Protein AF-A0A1Q9K6R6-F1 (afdb_monomer_lite)

Sequence (266 aa):
MRKRLFAVFLVIFGLCIMGTGCGNNEKEATTETTAATEEKTKKEENVKTATLFIGKKGDYGRYYYNYKGTLTPRKLMKGIEKTTGWNLTLNKRVTKRADGYIICFSKKSVLYTGQKNEESDEFYIPYKEYFYQSVLDSIRQTIRYNLKKDGETMNIYYWGKEDTPLNISELHLTIPMNQPYKGLGDFKSTQVKKTDTSVIYDVEGVFLGMKDEETVRMKVRGEEQSYRVTYPKLLPIFKAGNSGQTMKIQITEDMATGEKLVTKIY

pLDDT: mean 79.38, std 20.92, range [29.31, 98.69]

Secondary structure (DSSP, 8-state):
-----------------------------------------------EEEEEEEEETTEEEEEEEEE-SS--HHHHHHHHHHHH-B---BSSPPEEETTEEEEEB-TTSHHHH--BSS--GGG---SHHHHHHHHHHHHHHHHHHHHPPTT---EEEEE-GGG-BEEEGGGTEEE-TTS----GGGG--EEEEE-SSEEEEEEEEEEEEESSSSEEEEEETTEEEEEEE-SGGGHHHHHTPPTT-EEEEEEEEETTT--EEEEEE-

Radius of gyration: 29.44 Å; chains: 1; bounding box: 99×51×68 Å

Structure (mmCIF, N/CA/C/O backbone):
data_AF-A0A1Q9K6R6-F1
#
_entry.id   AF-A0A1Q9K6R6-F1
#
loop_
_atom_site.group_PDB
_atom_site.id
_atom_site.type_symbol
_atom_site.label_atom_id
_atom_site.label_alt_id
_atom_site.label_comp_id
_atom_site.label_asym_id
_atom_site.label_entity_id
_atom_site.label_seq_id
_atom_site.pdbx_PDB_ins_code
_atom_site.Cartn_x
_atom_site.Cartn_y
_atom_site.Cartn_z
_atom_site.occupancy
_atom_site.B_iso_or_equiv
_atom_site.auth_seq_id
_atom_site.auth_comp_id
_atom_site.auth_asym_id
_atom_site.auth_atom_id
_atom_site.pdbx_PDB_model_num
ATOM 1 N N . MET A 1 1 ? 8.524 35.301 18.364 1.00 40.09 1 MET A N 1
ATOM 2 C CA . MET A 1 1 ? 7.193 35.829 18.745 1.00 40.09 1 MET A CA 1
ATOM 3 C C . MET A 1 1 ? 6.370 36.086 17.494 1.00 40.09 1 MET A C 1
ATOM 5 O O . MET A 1 1 ? 6.837 36.836 16.652 1.00 40.09 1 MET A O 1
ATOM 9 N N . ARG A 1 2 ? 5.180 35.481 17.393 1.00 35.78 2 ARG A N 1
ATOM 10 C CA . ARG A 1 2 ? 3.906 36.069 16.916 1.00 35.78 2 ARG A CA 1
ATOM 11 C C . ARG A 1 2 ? 2.903 34.928 16.710 1.00 35.78 2 ARG A C 1
ATOM 13 O O . ARG A 1 2 ? 2.950 34.211 15.721 1.00 35.78 2 ARG A O 1
ATOM 20 N N . LYS A 1 3 ? 2.040 34.743 17.711 1.00 37.53 3 LYS A N 1
ATOM 21 C CA . LYS A 1 3 ? 0.854 33.881 17.668 1.00 37.53 3 LYS A CA 1
ATOM 22 C C . LYS A 1 3 ? -0.263 34.666 16.975 1.00 37.53 3 LYS A C 1
ATOM 24 O O . LYS A 1 3 ? -0.410 35.853 17.258 1.00 37.53 3 LYS A O 1
ATOM 29 N N . ARG A 1 4 ? -1.059 34.030 16.117 1.00 44.69 4 ARG A N 1
ATOM 30 C CA . ARG A 1 4 ? -2.351 34.574 15.677 1.00 44.69 4 ARG A CA 1
ATOM 31 C C . ARG A 1 4 ? -3.444 33.586 16.071 1.00 44.69 4 ARG A C 1
ATOM 33 O O . ARG A 1 4 ? -3.548 32.513 15.492 1.00 44.69 4 ARG A O 1
ATOM 40 N N . LEU A 1 5 ? -4.177 33.951 17.124 1.00 41.19 5 LEU A N 1
ATOM 41 C CA . LEU A 1 5 ? -5.477 33.388 17.476 1.00 41.19 5 LEU A CA 1
ATOM 42 C C . LEU A 1 5 ? -6.513 33.927 16.485 1.00 41.19 5 LEU A C 1
ATOM 44 O O . LEU A 1 5 ? -6.522 35.126 16.221 1.00 41.19 5 LEU A O 1
ATOM 48 N N . PHE A 1 6 ? -7.428 33.074 16.036 1.00 37.25 6 PHE A N 1
ATOM 49 C CA . PHE A 1 6 ? -8.750 33.504 15.593 1.00 37.25 6 PHE A CA 1
ATOM 50 C C . PHE A 1 6 ? -9.789 32.724 16.397 1.00 37.25 6 PHE A C 1
ATOM 52 O O . PHE A 1 6 ? -9.925 31.512 16.254 1.00 37.25 6 PHE A O 1
ATOM 59 N N . ALA A 1 7 ? -10.463 33.442 17.292 1.00 35.31 7 ALA A N 1
ATOM 60 C CA . ALA A 1 7 ? -11.688 33.025 17.950 1.00 35.31 7 ALA A CA 1
ATOM 61 C C . ALA A 1 7 ? -12.854 33.608 17.147 1.00 35.31 7 ALA A C 1
ATOM 63 O O . ALA A 1 7 ? -12.847 34.801 16.845 1.00 35.31 7 ALA A O 1
ATOM 64 N N . VAL A 1 8 ? -13.842 32.784 16.805 1.00 40.34 8 VAL A N 1
ATOM 65 C CA . VAL A 1 8 ? -15.108 33.247 16.229 1.00 40.34 8 VAL A CA 1
ATOM 66 C C . VAL A 1 8 ? -16.214 32.910 17.221 1.00 40.34 8 VAL A C 1
ATOM 68 O O . VAL A 1 8 ? -16.540 31.747 17.446 1.00 40.34 8 VAL A O 1
ATOM 71 N N . PHE A 1 9 ? -16.732 33.965 17.846 1.00 36.81 9 PHE A N 1
ATOM 72 C CA . PHE A 1 9 ? -18.005 34.013 18.557 1.00 36.81 9 PHE A CA 1
ATOM 73 C C . PHE A 1 9 ? -19.146 34.016 17.534 1.00 36.81 9 PHE A C 1
ATOM 75 O O . PHE A 1 9 ? -19.085 34.778 16.570 1.00 36.81 9 PHE A O 1
ATOM 82 N N . LEU A 1 10 ? -20.216 33.254 17.773 1.00 37.88 10 LEU A N 1
ATOM 83 C CA . LEU A 1 10 ? -21.500 33.485 17.106 1.00 37.88 10 LEU A CA 1
ATOM 84 C C . LEU A 1 10 ? -22.667 33.305 18.088 1.00 37.88 10 LEU A C 1
ATOM 86 O O . LEU A 1 10 ? -23.132 32.210 18.382 1.00 37.88 10 LEU A O 1
ATOM 90 N N . VAL A 1 11 ? -22.993 34.464 18.656 1.00 38.59 11 VAL A N 1
ATOM 91 C CA . VAL A 1 11 ? -24.274 35.046 19.077 1.00 38.59 11 VAL A CA 1
ATOM 92 C C . VAL A 1 11 ? -25.531 34.162 19.021 1.00 38.59 11 VAL A C 1
ATOM 94 O O . VAL A 1 11 ? -25.939 33.648 17.985 1.00 38.59 11 VAL A O 1
ATOM 97 N N . ILE A 1 12 ? -26.179 34.127 20.186 1.00 40.91 12 ILE A N 1
ATOM 98 C CA . ILE A 1 12 ? -27.530 33.667 20.511 1.00 40.91 12 ILE A CA 1
ATOM 99 C C . ILE A 1 12 ? -28.577 34.566 19.835 1.00 40.91 12 ILE A C 1
ATOM 101 O O . ILE A 1 12 ? -28.521 35.784 19.986 1.00 40.91 12 ILE A O 1
ATOM 105 N N . PHE A 1 13 ? -29.585 33.972 19.191 1.00 40.00 13 PHE A N 1
ATOM 106 C CA . PHE A 1 13 ? -30.865 34.634 18.929 1.00 40.00 13 PHE A CA 1
ATOM 107 C C . PHE A 1 13 ? -31.992 33.767 19.489 1.00 40.00 13 PHE A C 1
ATOM 109 O O . PHE A 1 13 ? -32.226 32.650 19.030 1.00 40.00 13 PHE A O 1
ATOM 116 N N . GLY A 1 14 ? -32.645 34.280 20.530 1.00 36.53 14 GLY A N 1
ATOM 117 C CA . GLY A 1 14 ? -33.894 33.743 21.045 1.00 36.53 14 GLY A CA 1
ATOM 118 C C . GLY A 1 14 ? -35.069 34.227 20.202 1.00 36.53 14 GLY A C 1
ATOM 119 O O . GLY A 1 14 ? -35.073 35.361 19.726 1.00 36.53 14 GLY A O 1
ATOM 120 N N . LEU A 1 15 ? -36.083 33.376 20.065 1.00 41.34 15 LEU A N 1
ATOM 121 C CA . LEU A 1 15 ? -37.420 33.801 19.677 1.00 41.34 15 LEU A CA 1
ATOM 122 C C . LEU A 1 15 ? -38.442 33.056 20.544 1.00 41.34 15 LEU A C 1
ATOM 124 O O . LEU A 1 15 ? -38.632 31.848 20.413 1.00 41.34 15 LEU A O 1
ATOM 128 N N . CYS A 1 16 ? -39.065 33.801 21.456 1.00 35.56 16 CYS A N 1
ATOM 129 C CA . CYS A 1 16 ? -40.288 33.421 22.149 1.00 35.56 16 CYS A CA 1
ATOM 130 C C . CYS A 1 16 ? -41.463 33.518 21.173 1.00 35.56 16 CYS A C 1
ATOM 132 O O . CYS A 1 16 ? -41.663 34.574 20.575 1.00 35.56 16 CYS A O 1
ATOM 134 N N . ILE A 1 17 ? -42.291 32.478 21.089 1.00 51.59 17 ILE A N 1
ATOM 135 C CA . ILE A 1 17 ? -43.690 32.623 20.678 1.00 51.59 17 ILE A CA 1
ATOM 136 C C . ILE A 1 17 ? -44.541 31.927 21.736 1.00 51.59 17 ILE A C 1
ATOM 138 O O . ILE A 1 17 ? -44.494 30.710 21.901 1.00 51.59 17 ILE A O 1
ATOM 142 N N . MET A 1 18 ? -45.279 32.748 22.481 1.00 41.69 18 MET A N 1
ATOM 143 C CA . MET A 1 18 ? -46.384 32.334 23.334 1.00 41.69 18 MET A CA 1
ATOM 144 C C . MET A 1 18 ? -47.595 32.051 22.444 1.00 41.69 18 MET A C 1
ATOM 146 O O . MET A 1 18 ? -47.926 32.852 21.572 1.00 41.69 18 MET A O 1
ATOM 150 N N . GLY A 1 19 ? -48.260 30.928 22.689 1.00 38.16 19 GLY A N 1
ATOM 151 C CA . GLY A 1 19 ? -49.556 30.598 22.114 1.00 38.16 19 GLY A CA 1
ATOM 152 C C . GLY A 1 19 ? -50.424 29.970 23.191 1.00 38.16 19 GLY A C 1
ATOM 153 O O . GLY A 1 19 ? -50.344 28.773 23.444 1.00 38.16 19 GLY A O 1
ATOM 154 N N . THR A 1 20 ? -51.213 30.806 23.855 1.00 44.75 20 THR A N 1
ATOM 155 C CA . THR A 1 20 ? -52.327 30.439 24.728 1.00 44.75 20 THR A CA 1
ATOM 156 C C . THR A 1 20 ? -53.454 29.860 23.872 1.00 44.75 20 THR A C 1
ATOM 158 O O . THR A 1 20 ? -53.930 30.515 22.949 1.00 44.75 20 THR A O 1
ATOM 161 N N . GLY A 1 21 ? -53.910 28.653 24.195 1.00 30.77 21 GLY A N 1
ATOM 162 C CA . GLY A 1 21 ? -55.119 28.054 23.633 1.00 30.77 21 GLY A CA 1
ATOM 163 C C . GLY A 1 21 ? -55.826 27.241 24.709 1.00 30.77 21 GLY A C 1
ATOM 164 O O . GLY A 1 21 ? -55.388 26.145 25.038 1.00 30.77 21 GLY A O 1
ATOM 165 N N . CYS A 1 22 ? -56.879 27.819 25.290 1.00 40.25 22 CYS A N 1
ATOM 166 C CA . CYS A 1 22 ? -57.784 27.159 26.230 1.00 40.25 22 CYS A CA 1
ATOM 167 C C . CYS A 1 22 ? -58.734 26.215 25.483 1.00 40.25 22 CYS A C 1
ATOM 169 O O . CYS A 1 22 ? -59.262 26.571 24.432 1.00 40.25 22 CYS A O 1
ATOM 171 N N . GLY A 1 23 ? -59.016 25.056 26.072 1.00 30.33 23 GLY A N 1
ATOM 172 C CA . GLY A 1 23 ? -60.064 24.145 25.624 1.00 30.33 23 GLY A CA 1
ATOM 173 C C . GLY A 1 23 ? -60.314 23.073 26.676 1.00 30.33 23 GLY A C 1
ATOM 174 O O . GLY A 1 23 ? -59.615 22.066 26.707 1.00 30.33 23 GLY A O 1
ATOM 175 N N . ASN A 1 24 ? -61.285 23.326 27.556 1.00 36.31 24 ASN A N 1
ATOM 176 C CA . ASN A 1 24 ? -61.769 22.397 28.576 1.00 36.31 24 ASN A CA 1
ATOM 177 C C . ASN A 1 24 ? -62.382 21.137 27.944 1.00 36.31 24 ASN A C 1
ATOM 179 O O . ASN A 1 24 ? -63.188 21.244 27.022 1.00 36.31 24 ASN A O 1
ATOM 183 N N . ASN A 1 25 ? -62.108 19.970 28.528 1.00 38.19 25 ASN A N 1
ATOM 184 C CA . ASN A 1 25 ? -63.173 19.053 28.930 1.00 38.19 25 ASN A CA 1
ATOM 185 C C . ASN A 1 25 ? -62.670 18.074 29.996 1.00 38.19 25 ASN A C 1
ATOM 187 O O . ASN A 1 25 ? -61.693 17.352 29.820 1.00 38.19 25 ASN A O 1
ATOM 191 N N . GLU A 1 26 ? -63.381 18.113 31.108 1.00 32.78 26 GLU A N 1
ATOM 192 C CA . GLU A 1 26 ? -63.230 17.355 32.336 1.00 32.78 26 GLU A CA 1
ATOM 193 C C . GLU A 1 26 ? -63.943 16.004 32.187 1.00 32.78 26 GLU A C 1
ATOM 195 O O . GLU A 1 26 ? -65.117 15.969 31.821 1.00 32.78 26 GLU A O 1
ATOM 200 N N . LYS A 1 27 ? -63.244 14.899 32.470 1.00 32.09 27 LYS A N 1
ATOM 201 C CA . LYS A 1 27 ? -63.827 13.659 33.006 1.00 32.09 27 LYS A CA 1
ATOM 202 C C . LYS A 1 27 ? -62.792 12.968 33.891 1.00 32.09 27 LYS A C 1
ATOM 204 O O . LYS A 1 27 ? -61.789 12.458 33.399 1.00 32.09 27 LYS A O 1
ATOM 209 N N . GLU A 1 28 ? -63.065 12.967 35.191 1.00 32.09 28 GLU A N 1
ATOM 210 C CA . GLU A 1 28 ? -62.445 12.085 36.178 1.00 32.09 28 GLU A CA 1
ATOM 211 C C . GLU A 1 28 ? -62.741 10.612 35.869 1.00 32.09 28 GLU A C 1
ATOM 213 O O . GLU A 1 28 ? -63.874 10.244 35.554 1.00 32.09 28 GLU A O 1
ATOM 218 N N . ALA A 1 29 ? -61.730 9.764 36.054 1.00 31.34 29 ALA A N 1
ATOM 219 C CA . ALA A 1 29 ? -61.887 8.434 36.631 1.00 31.34 29 ALA A CA 1
ATOM 220 C C . ALA A 1 29 ? -60.534 7.992 37.205 1.00 31.34 29 ALA A C 1
ATOM 222 O O . ALA A 1 29 ? -59.566 7.761 36.481 1.00 31.34 29 ALA A O 1
ATOM 223 N N . THR A 1 30 ? -60.480 7.914 38.529 1.00 30.38 30 THR A N 1
ATOM 224 C CA . THR A 1 30 ? -59.376 7.400 39.336 1.00 30.38 30 THR A CA 1
ATOM 225 C C . THR A 1 30 ? -59.040 5.961 38.953 1.00 30.38 30 THR A C 1
ATOM 227 O O . THR A 1 30 ? -59.905 5.086 38.967 1.00 30.38 30 THR A O 1
ATOM 230 N N . THR A 1 31 ? -57.770 5.676 38.674 1.00 29.31 31 THR A N 1
ATOM 231 C CA . THR A 1 31 ? -57.215 4.325 38.823 1.00 29.31 31 THR A CA 1
ATOM 232 C C . THR A 1 31 ? -55.741 4.448 39.186 1.00 29.31 31 THR A C 1
ATOM 234 O O . THR A 1 31 ? -54.908 4.829 38.366 1.00 29.31 31 THR A O 1
ATOM 237 N N . GLU A 1 32 ? -55.419 4.164 40.444 1.00 38.22 32 GLU A N 1
ATOM 238 C CA . GLU A 1 32 ? -54.046 3.938 40.876 1.00 38.22 32 GLU A CA 1
ATOM 239 C C . GLU A 1 32 ? -53.526 2.665 40.201 1.00 38.22 32 GLU A C 1
ATOM 241 O O . GLU A 1 32 ? -54.096 1.586 40.348 1.00 38.22 32 GLU A O 1
ATOM 246 N N . THR A 1 33 ? -52.431 2.772 39.454 1.00 29.33 33 THR A N 1
ATOM 247 C CA . THR A 1 33 ? -51.526 1.650 39.191 1.00 29.33 33 THR A CA 1
ATOM 248 C C . THR A 1 33 ? -50.132 2.208 38.972 1.00 29.33 33 THR A C 1
ATOM 250 O O . THR A 1 33 ? -49.830 2.882 37.989 1.00 29.33 33 THR A O 1
ATOM 253 N N . THR A 1 34 ? -49.280 1.917 39.945 1.00 41.22 34 THR A N 1
ATOM 254 C CA . THR A 1 34 ? -47.831 2.021 39.890 1.00 41.22 34 THR A CA 1
ATOM 255 C C . THR A 1 34 ? -47.311 1.222 38.693 1.00 41.22 34 THR A C 1
ATOM 257 O O . THR A 1 34 ? -47.413 -0.000 38.671 1.00 41.22 34 THR A O 1
ATOM 260 N N . ALA A 1 35 ? -46.724 1.890 37.703 1.00 34.97 35 ALA A N 1
ATOM 261 C CA . ALA A 1 35 ? -45.912 1.231 36.687 1.00 34.97 35 ALA A CA 1
ATOM 262 C C . ALA A 1 35 ? -44.728 2.131 36.342 1.00 34.97 35 ALA A C 1
ATOM 264 O O . ALA A 1 35 ? -44.878 3.223 35.800 1.00 34.97 35 ALA A O 1
ATOM 265 N N . ALA A 1 36 ? -43.566 1.645 36.766 1.00 34.88 36 ALA A N 1
ATOM 266 C CA . ALA A 1 36 ? -42.233 2.183 36.591 1.00 34.88 36 ALA A CA 1
ATOM 267 C C . ALA A 1 36 ? -42.051 3.009 35.310 1.00 34.88 36 ALA A C 1
ATOM 269 O O . ALA A 1 36 ? -42.163 2.505 34.193 1.00 34.88 36 ALA A O 1
ATOM 270 N N . THR A 1 37 ? -41.656 4.267 35.497 1.00 30.45 37 THR A N 1
ATOM 271 C CA . THR A 1 37 ? -40.886 5.006 34.506 1.00 30.45 37 THR A CA 1
ATOM 272 C C . THR A 1 37 ? -39.634 4.183 34.215 1.00 30.45 37 THR A C 1
ATOM 274 O O . THR A 1 37 ? -38.685 4.182 34.998 1.00 30.45 37 THR A O 1
ATOM 277 N N . GLU A 1 38 ? -39.635 3.442 33.107 1.00 37.09 38 GLU A N 1
ATOM 278 C CA . GLU A 1 38 ? -38.403 2.972 32.490 1.00 37.09 38 GLU A CA 1
ATOM 279 C C . GLU A 1 38 ? -37.587 4.217 32.134 1.00 37.09 38 GLU A C 1
ATOM 281 O O . GLU A 1 38 ? -37.747 4.827 31.072 1.00 37.09 38 GLU A O 1
ATOM 286 N N . GLU A 1 39 ? -36.698 4.616 33.043 1.00 37.12 39 GLU A N 1
ATOM 287 C CA . GLU A 1 39 ? -35.526 5.395 32.691 1.00 37.12 39 GLU A CA 1
ATOM 288 C C . GLU A 1 39 ? -34.772 4.596 31.628 1.00 37.12 39 GLU A C 1
ATOM 290 O O . GLU A 1 39 ? -33.917 3.756 31.915 1.00 37.12 39 GLU A O 1
ATOM 295 N N . LYS A 1 40 ? -35.061 4.880 30.355 1.00 43.50 40 LYS A N 1
ATOM 296 C CA . LYS A 1 40 ? -34.081 4.703 29.291 1.00 43.50 40 LYS A CA 1
ATOM 297 C C . LYS A 1 40 ? -32.901 5.583 29.662 1.00 43.50 40 LYS A C 1
ATOM 299 O O . LYS A 1 40 ? -32.812 6.738 29.246 1.00 43.50 40 LYS A O 1
ATOM 304 N N . THR A 1 41 ? -31.976 5.017 30.431 1.00 38.66 41 THR A N 1
ATOM 305 C CA . THR A 1 41 ? -30.628 5.534 30.605 1.00 38.66 41 THR A CA 1
ATOM 306 C C . THR A 1 41 ? -30.008 5.512 29.216 1.00 38.66 41 THR A C 1
ATOM 308 O O . THR A 1 41 ? -29.458 4.517 28.741 1.00 38.66 41 THR A O 1
ATOM 311 N N . LYS A 1 42 ? -30.178 6.622 28.500 1.00 47.00 42 LYS A N 1
ATOM 312 C CA . LYS A 1 42 ? -29.495 6.909 27.250 1.00 47.00 42 LYS A CA 1
ATOM 313 C C . LYS A 1 42 ? -28.034 7.049 27.649 1.00 47.00 42 LYS A C 1
ATOM 315 O O . LYS A 1 42 ? -27.593 8.128 28.021 1.00 47.00 42 LYS A O 1
ATOM 320 N N . LYS A 1 43 ? -27.317 5.922 27.688 1.00 49.31 43 LYS A N 1
ATOM 321 C CA . LYS A 1 43 ? -25.885 5.872 27.975 1.00 49.31 43 LYS A CA 1
ATOM 322 C C . LYS A 1 43 ? -25.238 6.797 26.953 1.00 49.31 43 LYS A C 1
ATOM 324 O O . LYS A 1 43 ? -25.171 6.459 25.771 1.00 49.31 43 LYS A O 1
ATOM 329 N N . GLU A 1 44 ? -24.870 7.998 27.383 1.00 57.56 44 GLU A N 1
ATOM 330 C CA . GLU A 1 44 ? -24.124 8.936 26.565 1.00 57.56 44 GLU A CA 1
ATOM 331 C C . GLU A 1 44 ? -22.814 8.240 26.215 1.00 57.56 44 GLU A C 1
ATOM 333 O O . GLU A 1 44 ? -21.896 8.122 27.026 1.00 57.56 44 GLU A O 1
ATOM 338 N N . GLU A 1 45 ? -22.762 7.653 25.019 1.00 68.00 45 GLU A N 1
ATOM 339 C CA . GLU A 1 45 ? -21.534 7.070 24.512 1.00 68.00 45 GLU A CA 1
ATOM 340 C C . GLU A 1 45 ? -20.517 8.201 24.375 1.00 68.00 45 GLU A C 1
ATOM 342 O O . GLU A 1 45 ? -20.578 8.996 23.430 1.00 68.00 45 GLU A O 1
ATOM 347 N N . ASN A 1 46 ? -19.605 8.258 25.347 1.00 86.94 46 ASN A N 1
ATOM 348 C CA . ASN A 1 46 ? -18.533 9.236 25.417 1.00 86.94 46 ASN A CA 1
ATOM 349 C C . ASN A 1 46 ? -17.769 9.256 24.080 1.00 86.94 46 ASN A C 1
ATOM 351 O O . ASN A 1 46 ? -17.266 8.225 23.611 1.00 86.94 46 ASN A O 1
ATOM 355 N N . VAL A 1 47 ? -17.749 10.432 23.450 1.00 92.38 47 VAL A N 1
ATOM 356 C CA . VAL A 1 47 ? -17.056 10.678 22.187 1.00 92.38 47 VAL A CA 1
ATOM 357 C C . VAL A 1 47 ? -15.561 10.774 22.470 1.00 92.38 47 VAL A C 1
ATOM 359 O O . VAL A 1 47 ? -15.108 11.641 23.206 1.00 92.38 47 VAL A O 1
ATOM 362 N N . LYS A 1 48 ? -14.789 9.887 21.848 1.00 96.44 48 LYS A N 1
ATOM 363 C CA . LYS A 1 48 ? -13.327 9.835 21.938 1.00 96.44 48 LYS A CA 1
ATOM 364 C C . LYS A 1 48 ? -12.706 10.366 20.651 1.00 96.44 48 LYS A C 1
ATOM 366 O O . LYS A 1 48 ? -13.343 10.336 19.600 1.00 96.44 48 LYS A O 1
ATOM 371 N N . THR A 1 49 ? -11.441 10.765 20.707 1.00 97.56 49 THR A N 1
ATOM 372 C CA . THR A 1 49 ? -10.696 11.264 19.542 1.00 97.56 49 THR A CA 1
ATOM 373 C C . THR A 1 49 ? -9.533 10.334 19.212 1.00 97.56 49 THR A C 1
ATOM 375 O O . THR A 1 49 ? -8.830 9.865 20.105 1.00 97.56 49 THR A O 1
ATOM 378 N N . ALA A 1 50 ? -9.352 10.031 17.928 1.00 98.31 50 ALA A N 1
ATOM 379 C CA . ALA A 1 50 ? -8.189 9.327 17.393 1.00 98.31 50 ALA A CA 1
ATOM 380 C C . ALA A 1 50 ? -7.340 10.281 16.544 1.00 98.31 50 ALA A C 1
ATOM 382 O O . ALA A 1 50 ? -7.885 11.176 15.895 1.00 98.31 50 ALA A O 1
ATOM 383 N N . THR A 1 51 ? -6.026 10.058 16.508 1.00 98.62 51 THR A N 1
ATOM 384 C CA . THR A 1 51 ? -5.100 10.836 15.669 1.00 98.62 51 THR A CA 1
ATOM 385 C C . THR A 1 51 ? -4.888 10.123 14.338 1.00 98.62 51 THR A C 1
ATOM 387 O O . THR A 1 51 ? -4.381 9.004 14.306 1.00 98.62 51 THR A O 1
ATOM 390 N N . LEU A 1 52 ? -5.246 10.761 13.231 1.00 98.69 52 LEU A N 1
ATOM 391 C CA . LEU A 1 52 ? -5.008 10.266 11.878 1.00 98.69 52 LEU A CA 1
ATOM 392 C C . LEU A 1 52 ? -3.722 10.873 11.316 1.00 98.69 52 LEU A C 1
ATOM 394 O O . LEU A 1 52 ? -3.482 12.071 11.458 1.00 98.69 52 LEU A O 1
ATOM 398 N N . PHE A 1 53 ? -2.914 10.044 10.661 1.00 98.38 53 PHE A N 1
ATOM 399 C CA . PHE A 1 53 ? -1.661 10.450 10.032 1.00 98.38 53 PHE A CA 1
ATOM 400 C C . PHE A 1 53 ? -1.822 10.486 8.510 1.00 98.38 53 PHE A C 1
ATOM 402 O O . PHE A 1 53 ? -1.884 9.445 7.867 1.00 98.38 53 PHE A O 1
ATOM 409 N N . ILE A 1 54 ? -1.902 11.719 8.014 1.00 97.38 54 ILE A N 1
ATOM 410 C CA . ILE A 1 54 ? -1.919 12.291 6.661 1.00 97.38 54 ILE A CA 1
ATOM 411 C C . ILE A 1 54 ? -0.615 12.306 5.847 1.00 97.38 54 ILE A C 1
ATOM 413 O O . ILE A 1 54 ? 0.018 13.355 5.869 1.00 97.38 54 ILE A O 1
ATOM 417 N N . GLY A 1 55 ? -0.152 11.255 5.158 1.00 91.56 55 GLY A N 1
ATOM 418 C CA . GLY A 1 55 ? 1.070 11.387 4.331 1.00 91.56 55 GLY A CA 1
ATOM 419 C C . GLY A 1 55 ? 1.916 10.127 4.151 1.00 91.56 55 GLY A C 1
ATOM 420 O O . GLY A 1 55 ? 1.385 9.016 4.133 1.00 91.56 55 GLY A O 1
ATOM 421 N N . LYS A 1 56 ? 3.237 10.297 3.987 1.00 88.00 56 LYS A N 1
ATOM 422 C CA . LYS A 1 56 ? 4.182 9.215 3.641 1.00 88.00 56 LYS A CA 1
ATOM 423 C C . LYS A 1 56 ? 5.547 9.365 4.311 1.00 88.00 56 LYS A C 1
ATOM 425 O O . LYS A 1 56 ? 6.004 10.469 4.579 1.00 88.00 56 LYS A O 1
ATOM 430 N N . LYS A 1 57 ? 6.257 8.246 4.501 1.00 78.94 57 LYS A N 1
ATOM 431 C CA . LYS A 1 57 ? 7.678 8.201 4.927 1.00 78.94 57 LYS A CA 1
ATOM 432 C C . LYS A 1 57 ? 8.063 9.081 6.134 1.00 78.94 57 LYS A C 1
ATOM 434 O O . LYS A 1 57 ? 9.181 9.580 6.195 1.00 78.94 57 LYS A O 1
ATOM 439 N N . GLY A 1 58 ? 7.178 9.251 7.113 1.00 78.31 58 GLY A N 1
ATOM 440 C CA . GLY A 1 58 ? 7.472 10.068 8.302 1.00 78.31 58 GLY A CA 1
ATOM 441 C C . GLY A 1 58 ? 7.057 11.533 8.178 1.00 78.31 58 GLY A C 1
ATOM 442 O O . GLY A 1 58 ? 6.921 12.189 9.207 1.00 78.31 58 GLY A O 1
ATOM 443 N N . ASP A 1 59 ? 6.776 12.005 6.965 1.00 84.88 59 ASP A N 1
ATOM 444 C CA . ASP A 1 59 ? 6.157 13.302 6.718 1.00 84.88 59 ASP A CA 1
ATOM 445 C C . ASP A 1 59 ? 4.633 13.137 6.736 1.00 84.88 59 ASP A C 1
ATOM 447 O O . ASP A 1 59 ? 4.020 12.634 5.788 1.00 84.88 59 ASP A O 1
ATOM 451 N N . TYR A 1 60 ? 4.038 13.455 7.886 1.00 94.56 60 TYR A N 1
ATOM 452 C CA . TYR A 1 60 ? 2.617 13.257 8.140 1.00 94.56 60 TYR A CA 1
ATOM 453 C C . TYR A 1 60 ? 1.972 14.525 8.695 1.00 94.56 60 TYR A C 1
ATOM 455 O O . TYR A 1 60 ? 2.333 14.996 9.778 1.00 94.56 60 TYR A O 1
ATOM 463 N N . GLY A 1 61 ? 0.914 14.978 8.027 1.00 94.69 61 GLY A N 1
ATOM 464 C CA . GLY A 1 61 ? -0.102 15.819 8.648 1.00 94.69 61 GLY A CA 1
ATOM 465 C C . GLY A 1 61 ? -0.842 15.050 9.746 1.00 94.69 61 GLY A C 1
ATOM 466 O O . GLY A 1 61 ? -1.021 13.830 9.663 1.00 94.69 61 GLY A O 1
ATOM 467 N N . ARG A 1 62 ? -1.268 15.752 10.799 1.00 97.88 62 ARG A N 1
ATOM 468 C CA . ARG A 1 62 ? -2.047 15.174 11.903 1.00 97.88 62 ARG A CA 1
ATOM 469 C C . ARG A 1 62 ? -3.462 15.721 11.875 1.00 97.88 62 ARG A C 1
ATOM 471 O O . ARG A 1 62 ? -3.657 16.926 11.967 1.00 97.88 62 ARG A O 1
ATOM 478 N N . TYR A 1 63 ? -4.423 14.813 11.821 1.00 98.06 63 TYR A N 1
ATOM 479 C CA . TYR A 1 63 ? -5.847 15.123 11.820 1.00 98.06 63 TYR A CA 1
ATOM 480 C C . TYR A 1 63 ? -6.533 14.372 12.953 1.00 98.06 63 TYR A C 1
ATOM 482 O O . TYR A 1 63 ? -5.990 13.409 13.497 1.00 98.06 63 TYR A O 1
ATOM 490 N N . TYR A 1 64 ? -7.733 14.805 13.315 1.00 97.75 64 TYR A N 1
ATOM 491 C CA . TYR A 1 64 ? -8.451 14.266 14.462 1.00 97.75 64 TYR A CA 1
ATOM 492 C C . TYR A 1 64 ? -9.794 13.698 14.033 1.00 97.75 64 TYR A C 1
ATOM 494 O O . TYR A 1 64 ? -10.548 14.330 13.297 1.00 97.75 64 TYR A O 1
ATOM 502 N N . TYR A 1 65 ? -10.092 12.491 14.507 1.00 98.00 65 TYR A N 1
ATOM 503 C CA . TYR A 1 65 ? -11.331 11.798 14.188 1.00 98.00 65 TYR A CA 1
ATOM 504 C C . TYR A 1 65 ? -12.085 11.412 15.450 1.00 98.00 65 TYR A C 1
ATOM 506 O O . TYR A 1 65 ? -11.616 10.602 16.253 1.00 98.00 65 TYR A O 1
ATOM 514 N N . ASN A 1 66 ? -13.281 11.977 15.591 1.00 97.56 66 ASN A N 1
ATOM 515 C CA . ASN A 1 66 ? -14.174 11.679 16.697 1.00 97.56 66 ASN A CA 1
ATOM 516 C C . ASN A 1 66 ? -14.923 10.365 16.445 1.00 97.56 66 ASN A C 1
ATOM 518 O O . ASN A 1 66 ? -15.506 10.147 15.379 1.00 97.56 66 ASN A O 1
ATOM 522 N N . TYR A 1 67 ? -14.926 9.481 17.440 1.00 96.19 67 TYR A N 1
ATOM 523 C CA . TYR A 1 67 ? -15.555 8.168 17.373 1.00 96.19 67 TYR A CA 1
ATOM 524 C C . TYR A 1 67 ? -16.216 7.793 18.701 1.00 96.19 67 TYR A C 1
ATOM 526 O O . TYR A 1 67 ? -15.832 8.255 19.770 1.00 96.19 67 TYR A O 1
ATOM 534 N N . LYS A 1 68 ? -17.207 6.905 18.626 1.00 94.75 68 LYS A N 1
ATOM 535 C CA . LYS A 1 68 ? -17.885 6.322 19.792 1.00 94.75 68 LYS A CA 1
ATOM 536 C C . LYS A 1 68 ? -17.553 4.841 19.937 1.00 94.75 68 LYS A C 1
ATOM 538 O O . LYS A 1 68 ? -17.204 4.194 18.944 1.00 94.75 68 LYS A O 1
ATOM 543 N N . GLY A 1 69 ? -17.656 4.294 21.146 1.00 94.25 69 GLY A N 1
ATOM 544 C CA . GLY A 1 69 ? -17.377 2.883 21.448 1.00 94.25 69 GLY A CA 1
ATOM 545 C C . GLY A 1 69 ? -15.906 2.480 21.257 1.00 94.25 69 GLY A C 1
ATOM 546 O O . GLY A 1 69 ? -14.998 3.303 21.361 1.00 94.25 69 GLY A O 1
ATOM 547 N N . THR A 1 70 ? -15.650 1.201 20.969 1.00 95.44 70 THR A N 1
ATOM 548 C CA . THR A 1 70 ? -14.284 0.659 20.808 1.00 95.44 70 THR A CA 1
ATOM 549 C C . THR A 1 70 ? -13.631 1.126 19.508 1.00 95.44 70 THR A C 1
ATOM 551 O O . THR A 1 70 ? -14.248 1.036 18.439 1.00 95.44 70 THR A O 1
ATOM 554 N N . LEU A 1 71 ? -12.383 1.600 19.578 1.00 97.12 71 LEU A N 1
ATOM 555 C CA . LEU A 1 71 ? -11.596 1.955 18.397 1.00 97.12 71 LEU A CA 1
ATOM 556 C C . LEU A 1 71 ? -11.176 0.689 17.647 1.00 97.12 71 LEU A C 1
ATOM 558 O O . LEU A 1 71 ? -10.716 -0.279 18.244 1.00 97.12 71 LEU A O 1
ATOM 562 N N . THR A 1 72 ? -11.349 0.685 16.329 1.00 96.69 72 THR A N 1
ATOM 563 C CA . THR A 1 72 ? -10.997 -0.454 15.469 1.00 96.69 72 THR A CA 1
ATOM 564 C C . THR A 1 72 ? -10.251 0.045 14.238 1.00 96.69 72 THR A C 1
ATOM 566 O O . THR A 1 72 ? -10.454 1.203 13.851 1.00 96.69 72 THR A O 1
ATOM 569 N N . PRO A 1 73 ? -9.471 -0.813 13.553 1.00 97.56 73 PRO A N 1
ATOM 570 C CA . PRO A 1 73 ? -8.854 -0.453 12.278 1.00 97.56 73 PRO A CA 1
ATOM 571 C C . PRO A 1 73 ? -9.870 0.107 11.278 1.00 97.56 73 PRO A C 1
ATOM 573 O O . PRO A 1 73 ? -9.624 1.121 10.639 1.00 97.56 73 PRO A O 1
ATOM 576 N N . ARG A 1 74 ? -11.074 -0.480 11.219 1.00 96.62 74 ARG A N 1
ATOM 577 C CA . ARG A 1 74 ? -12.143 -0.018 10.324 1.00 96.62 74 ARG A CA 1
ATOM 578 C C . ARG A 1 74 ? -12.629 1.397 10.649 1.00 96.62 74 ARG A C 1
ATOM 580 O O . ARG A 1 74 ? -12.919 2.157 9.732 1.00 96.62 74 ARG A O 1
ATOM 587 N N . LYS A 1 75 ? -12.726 1.764 11.934 1.00 97.38 75 LYS A N 1
ATOM 588 C CA . LYS A 1 75 ? -13.092 3.134 12.336 1.00 97.38 75 LYS A CA 1
ATOM 589 C C . LYS A 1 75 ? -12.007 4.136 11.957 1.00 97.38 75 LYS A C 1
ATOM 591 O O . LYS A 1 75 ? -12.349 5.211 11.486 1.00 97.38 75 LYS A O 1
ATOM 596 N N . LEU A 1 76 ? -10.737 3.768 12.120 1.00 98.50 76 LEU A N 1
ATOM 597 C CA . LEU A 1 76 ? -9.605 4.600 11.711 1.00 98.50 76 LEU A CA 1
ATOM 598 C C . LEU A 1 76 ? -9.572 4.803 10.196 1.00 98.50 76 LEU A C 1
ATOM 600 O O . LEU A 1 76 ? -9.451 5.935 9.746 1.00 98.50 76 LEU A O 1
ATOM 604 N N . MET A 1 77 ? -9.768 3.735 9.416 1.00 97.25 77 MET A N 1
ATOM 605 C CA . MET A 1 77 ? -9.865 3.834 7.957 1.00 97.25 77 MET A CA 1
ATOM 606 C C . MET A 1 77 ? -11.021 4.737 7.533 1.00 97.25 77 MET A C 1
ATOM 608 O O . MET A 1 77 ? -10.805 5.635 6.736 1.00 97.25 77 MET A O 1
ATOM 612 N N . LYS A 1 78 ? -12.205 4.590 8.139 1.00 96.31 78 LYS A N 1
ATOM 613 C CA . LYS A 1 78 ? -13.336 5.493 7.879 1.00 96.31 78 LYS A CA 1
ATOM 614 C C . LYS A 1 78 ? -13.028 6.950 8.244 1.00 96.31 78 LYS A C 1
ATOM 616 O O . LYS A 1 78 ? -13.535 7.859 7.597 1.00 96.31 78 LYS A O 1
ATOM 621 N N . GLY A 1 79 ? -12.225 7.172 9.285 1.00 97.56 79 GLY A N 1
ATOM 622 C CA . GLY A 1 79 ? -11.703 8.493 9.620 1.00 97.56 79 GLY A CA 1
ATOM 623 C C . GLY A 1 79 ? -10.842 9.058 8.493 1.00 97.56 79 GLY A C 1
ATOM 624 O O . GLY A 1 79 ? -11.095 10.172 8.057 1.00 97.56 79 GLY A O 1
ATOM 625 N N . ILE A 1 80 ? -9.903 8.263 7.969 1.00 97.62 80 ILE A N 1
ATOM 626 C CA . ILE A 1 80 ? -9.075 8.646 6.816 1.00 97.62 80 ILE A CA 1
ATOM 627 C C . ILE A 1 80 ? -9.958 8.965 5.605 1.00 97.62 80 ILE A C 1
ATOM 629 O O . ILE A 1 80 ? -9.816 10.045 5.054 1.00 97.62 80 ILE A O 1
ATOM 633 N N . GLU A 1 81 ? -10.907 8.093 5.239 1.00 95.81 81 GLU A N 1
ATOM 634 C CA . GLU A 1 81 ? -11.822 8.326 4.104 1.00 95.81 81 GLU A CA 1
ATOM 635 C C . GLU A 1 81 ? -12.561 9.663 4.224 1.00 95.81 81 GLU A C 1
ATOM 637 O O . GLU A 1 81 ? -12.663 10.402 3.251 1.00 95.81 81 GLU A O 1
ATOM 642 N N . LYS A 1 82 ? -13.062 9.986 5.424 1.00 94.88 82 LYS A N 1
ATOM 643 C CA . LYS A 1 82 ? -13.765 11.247 5.689 1.00 94.88 82 LYS A CA 1
ATOM 644 C C . LYS A 1 82 ? -12.853 12.466 5.660 1.00 94.88 82 LYS A C 1
ATOM 646 O O . LYS A 1 82 ? -13.311 13.540 5.307 1.00 94.88 82 LYS A O 1
ATOM 651 N N . THR A 1 83 ? -11.606 12.318 6.096 1.00 95.25 83 THR A N 1
ATOM 652 C CA . THR A 1 83 ? -10.639 13.415 6.099 1.00 95.25 83 THR A CA 1
ATOM 653 C C . THR A 1 83 ? -10.142 13.702 4.690 1.00 95.25 83 THR A C 1
ATOM 655 O O . THR A 1 83 ? -10.048 14.861 4.319 1.00 95.25 83 THR A O 1
ATOM 658 N N . THR A 1 84 ? -9.831 12.670 3.905 1.00 94.75 84 THR A N 1
ATOM 659 C CA . THR A 1 84 ? -9.082 12.824 2.650 1.00 94.75 84 THR A CA 1
ATOM 660 C C . THR A 1 84 ? -9.920 12.674 1.387 1.00 94.75 84 THR A C 1
ATOM 662 O O . THR A 1 84 ? -9.415 12.903 0.288 1.00 94.75 84 THR A O 1
ATOM 665 N N . GLY A 1 85 ? -11.154 12.185 1.514 1.00 94.12 85 GLY A N 1
ATOM 666 C CA . GLY A 1 85 ? -11.976 11.772 0.382 1.00 94.12 85 GLY A CA 1
ATOM 667 C C . GLY A 1 85 ? -11.488 10.487 -0.297 1.00 94.12 85 GLY A C 1
ATOM 668 O O . GLY A 1 85 ? -12.072 10.064 -1.288 1.00 94.12 85 GLY A O 1
ATOM 669 N N . TRP A 1 86 ? -10.433 9.816 0.175 1.00 94.75 86 TRP A N 1
ATOM 670 C CA . TRP A 1 86 ? -9.951 8.587 -0.469 1.00 94.75 86 TRP A CA 1
ATOM 671 C C . TRP A 1 86 ? -10.940 7.444 -0.252 1.00 94.75 86 TRP A C 1
ATOM 673 O O . TRP A 1 86 ? -11.297 7.157 0.884 1.00 94.75 86 TRP A O 1
ATOM 683 N N . ASN A 1 87 ? -11.350 6.742 -1.312 1.00 95.06 87 ASN A N 1
ATOM 684 C CA . ASN A 1 87 ? -12.190 5.557 -1.159 1.00 95.06 87 ASN A CA 1
ATOM 685 C C . ASN A 1 87 ? -11.356 4.377 -0.627 1.00 95.06 87 ASN A C 1
ATOM 687 O O . ASN A 1 87 ? -10.500 3.834 -1.328 1.00 95.06 87 ASN A O 1
ATOM 691 N N . LEU A 1 88 ? -11.598 3.934 0.602 1.00 95.75 88 LEU A N 1
ATOM 692 C CA . LEU A 1 88 ? -10.887 2.823 1.243 1.00 95.75 88 LEU A CA 1
ATOM 693 C C . LEU A 1 88 ? -11.806 1.612 1.461 1.00 95.75 88 LEU A C 1
ATOM 695 O O . LEU A 1 88 ? -11.596 0.820 2.385 1.00 95.75 88 LEU A O 1
ATOM 699 N N . THR A 1 89 ? -12.813 1.442 0.594 1.00 94.69 89 THR A N 1
ATOM 700 C CA . THR A 1 89 ? -13.782 0.342 0.683 1.00 94.69 89 THR A CA 1
ATOM 701 C C . THR A 1 89 ? -13.087 -1.019 0.730 1.00 94.69 89 THR A C 1
ATOM 703 O O . THR A 1 89 ? -12.383 -1.429 -0.199 1.00 94.69 89 THR A O 1
ATOM 706 N N . LEU A 1 90 ? -13.361 -1.765 1.800 1.00 94.69 90 LEU A N 1
ATOM 707 C CA . LEU A 1 90 ? -12.828 -3.104 2.044 1.00 94.69 90 LEU A CA 1
ATOM 708 C C . LEU A 1 90 ? -13.710 -4.195 1.431 1.00 94.69 90 LEU A C 1
ATOM 710 O O . LEU A 1 90 ? -14.932 -4.069 1.414 1.00 94.69 90 LEU A O 1
ATOM 714 N N . ASN A 1 91 ? -13.089 -5.287 0.983 1.00 90.75 91 ASN A N 1
ATOM 715 C CA . ASN A 1 91 ? -13.793 -6.468 0.470 1.00 90.75 91 ASN A CA 1
ATOM 716 C C . ASN A 1 91 ? -14.394 -7.310 1.608 1.00 90.75 91 ASN A C 1
ATOM 718 O O . ASN A 1 91 ? -15.485 -7.855 1.487 1.00 90.75 91 ASN A O 1
ATOM 722 N N . LYS A 1 92 ? -13.679 -7.396 2.735 1.00 87.75 92 LYS A N 1
ATOM 723 C CA . LYS A 1 92 ? -14.095 -8.120 3.943 1.00 87.75 92 LYS A CA 1
ATOM 724 C C . LYS A 1 92 ? -13.718 -7.354 5.209 1.00 87.75 92 LYS A C 1
ATOM 726 O O . LYS A 1 92 ? -13.098 -6.291 5.153 1.00 87.75 92 LYS A O 1
ATOM 731 N N . ARG A 1 93 ? -14.123 -7.871 6.374 1.00 86.06 93 ARG A N 1
ATOM 732 C CA . ARG A 1 93 ? -13.692 -7.320 7.669 1.00 86.06 93 ARG A CA 1
ATOM 733 C C . ARG A 1 93 ? -12.165 -7.403 7.788 1.00 86.06 93 ARG A C 1
ATOM 735 O O . ARG A 1 93 ? -11.555 -8.331 7.271 1.00 86.06 93 ARG A O 1
ATOM 742 N N . VAL A 1 94 ? -11.565 -6.436 8.484 1.00 93.06 94 VAL A N 1
ATOM 743 C CA . VAL A 1 94 ? -10.134 -6.471 8.823 1.00 93.06 94 VAL A CA 1
ATOM 744 C C . VAL A 1 94 ? -9.871 -7.698 9.696 1.00 93.06 94 VAL A C 1
ATOM 746 O O . VAL A 1 94 ? -10.527 -7.864 10.727 1.00 93.06 94 VAL A O 1
ATOM 749 N N . THR A 1 95 ? -8.920 -8.538 9.295 1.00 94.00 95 THR A N 1
ATOM 750 C CA . THR A 1 95 ? -8.563 -9.757 10.034 1.00 94.00 95 THR A CA 1
ATOM 751 C C . THR A 1 95 ? -7.437 -9.444 11.011 1.00 94.00 95 THR A C 1
ATOM 753 O O . THR A 1 95 ? -6.396 -8.920 10.612 1.00 94.00 95 THR A O 1
ATOM 756 N N . LYS A 1 96 ? -7.627 -9.765 12.294 1.00 94.62 96 LYS A N 1
ATOM 757 C CA . LYS A 1 96 ? -6.567 -9.676 13.306 1.00 94.62 96 LYS A CA 1
ATOM 758 C C . LYS A 1 96 ? -5.643 -10.894 13.203 1.00 94.62 96 LYS A C 1
ATOM 760 O O . LYS A 1 96 ? -6.122 -12.015 13.066 1.00 94.62 96 LYS A O 1
ATOM 765 N N . ARG A 1 97 ? -4.335 -10.664 13.285 1.00 92.19 97 ARG A N 1
ATOM 766 C CA . ARG A 1 97 ? -3.274 -11.674 13.403 1.00 92.19 97 ARG A CA 1
ATOM 767 C C . ARG A 1 97 ? -2.584 -11.538 14.761 1.00 92.19 97 ARG A C 1
ATOM 769 O O . ARG A 1 97 ? -2.787 -10.547 15.461 1.00 92.19 97 ARG A O 1
ATOM 776 N N . ALA A 1 98 ? -1.738 -12.509 15.102 1.00 91.69 98 ALA A N 1
ATOM 777 C CA . ALA A 1 98 ? -0.872 -12.421 16.276 1.00 91.69 98 ALA A CA 1
ATOM 778 C C . ALA A 1 98 ? 0.092 -11.222 16.199 1.00 91.69 98 ALA A C 1
ATOM 780 O O . ALA A 1 98 ? 0.356 -10.584 17.209 1.00 91.69 98 ALA A O 1
ATOM 781 N N . ASP A 1 99 ? 0.565 -10.889 14.996 1.00 93.44 99 ASP A N 1
ATOM 782 C CA . ASP A 1 99 ? 1.575 -9.857 14.758 1.00 93.44 99 ASP A CA 1
ATOM 783 C C . ASP A 1 99 ? 1.011 -8.551 14.164 1.00 93.44 99 ASP A C 1
ATOM 785 O O . ASP A 1 99 ? 1.779 -7.670 13.779 1.00 93.44 99 ASP A O 1
ATOM 789 N N . GLY A 1 100 ? -0.318 -8.412 14.054 1.00 95.81 100 GLY A N 1
ATOM 790 C CA . GLY A 1 100 ? -0.961 -7.194 13.552 1.00 95.81 100 GLY A CA 1
ATOM 791 C C . GLY A 1 100 ? -2.281 -7.422 12.808 1.00 95.81 100 GLY A C 1
ATOM 792 O O . GLY A 1 100 ? -3.163 -8.124 13.303 1.00 95.81 100 GLY A O 1
ATOM 793 N N . TYR A 1 101 ? -2.454 -6.806 11.632 1.00 97.19 101 TYR A N 1
ATOM 794 C CA . TYR A 1 101 ? -3.721 -6.817 10.884 1.00 97.19 101 TYR A CA 1
ATOM 795 C C . TYR A 1 101 ? -3.552 -7.060 9.381 1.00 97.19 101 TYR A C 1
ATOM 797 O O . TYR A 1 101 ? -2.620 -6.553 8.759 1.00 97.19 101 TYR A O 1
ATOM 805 N N . ILE A 1 102 ? -4.520 -7.764 8.789 1.00 97.06 102 ILE A N 1
ATOM 806 C CA . ILE A 1 102 ? -4.719 -7.866 7.337 1.00 97.06 102 ILE A CA 1
ATOM 807 C C . ILE A 1 102 ? -5.853 -6.937 6.918 1.00 97.06 102 ILE A C 1
ATOM 809 O O . ILE A 1 102 ? -6.968 -7.017 7.444 1.00 97.06 102 ILE A O 1
ATOM 813 N N . ILE A 1 103 ? -5.581 -6.110 5.916 1.00 97.12 103 ILE A N 1
ATOM 814 C CA . ILE A 1 103 ? -6.534 -5.189 5.308 1.00 97.12 103 ILE A CA 1
ATOM 815 C C . ILE A 1 103 ? -6.730 -5.611 3.854 1.00 97.12 103 ILE A C 1
ATOM 817 O O . ILE A 1 103 ? -5.810 -5.533 3.046 1.00 97.12 103 ILE A O 1
ATOM 821 N N . CYS A 1 104 ? -7.934 -6.084 3.539 1.00 96.12 104 CYS A N 1
ATOM 822 C CA . CYS A 1 104 ? -8.294 -6.615 2.227 1.00 96.12 104 CYS A CA 1
ATOM 823 C C . CYS A 1 104 ? -9.185 -5.609 1.489 1.00 96.12 104 CYS A C 1
ATOM 825 O O . CYS A 1 104 ? -10.340 -5.385 1.873 1.00 96.12 104 CYS A O 1
ATOM 827 N N . PHE A 1 105 ? -8.638 -4.982 0.450 1.00 95.94 105 PHE A N 1
ATOM 828 C CA . PHE A 1 105 ? -9.321 -3.929 -0.298 1.00 95.94 105 PHE A CA 1
ATOM 829 C C . PHE A 1 105 ? -10.268 -4.499 -1.351 1.00 95.94 105 PHE A C 1
ATOM 831 O O . PHE A 1 105 ? -9.972 -5.492 -2.013 1.00 95.94 105 PHE A O 1
ATOM 838 N N . SER A 1 106 ? -11.416 -3.845 -1.529 1.00 94.88 106 SER A N 1
ATOM 839 C CA . SER A 1 106 ? -12.297 -4.127 -2.663 1.00 94.88 106 SER A CA 1
ATOM 840 C C . SER A 1 106 ? -11.812 -3.391 -3.912 1.00 94.88 106 SER A C 1
ATOM 842 O O . SER A 1 106 ? -11.139 -2.365 -3.803 1.00 94.88 106 SER A O 1
ATOM 844 N N . LYS A 1 107 ? -12.271 -3.829 -5.089 1.00 93.50 107 LYS A N 1
ATOM 845 C CA . LYS A 1 107 ? -12.040 -3.128 -6.365 1.00 93.50 107 LYS A CA 1
ATOM 846 C C . LYS A 1 107 ? -12.606 -1.698 -6.417 1.00 93.50 107 LYS A C 1
ATOM 848 O O . LYS A 1 107 ? -12.295 -0.976 -7.350 1.00 93.50 107 LYS A O 1
ATOM 853 N N . LYS A 1 108 ? -13.428 -1.287 -5.441 1.00 93.62 108 LYS A N 1
ATOM 854 C CA . LYS A 1 108 ? -13.935 0.091 -5.321 1.00 93.62 108 LYS A CA 1
ATOM 855 C C . LYS A 1 108 ? -12.962 1.029 -4.604 1.00 93.62 108 LYS A C 1
ATOM 857 O O . LYS A 1 108 ? -13.179 2.233 -4.609 1.00 93.62 108 LYS A O 1
ATOM 862 N N . SER A 1 109 ? -11.931 0.493 -3.948 1.00 95.31 109 SER A N 1
ATOM 863 C CA . SER A 1 109 ? -10.935 1.326 -3.282 1.00 95.31 109 SER A CA 1
ATOM 864 C C . SER A 1 109 ? -10.116 2.113 -4.302 1.00 95.31 109 SER A C 1
ATOM 866 O O . SER A 1 109 ? -9.823 1.621 -5.390 1.00 95.31 109 SER A O 1
ATOM 868 N N . VAL A 1 110 ? -9.657 3.292 -3.891 1.00 94.44 110 VAL A N 1
ATOM 869 C CA . VAL A 1 110 ? -8.752 4.162 -4.636 1.00 94.44 110 VAL A CA 1
ATOM 870 C C . VAL A 1 110 ? -7.456 3.469 -5.057 1.00 94.44 110 VAL A C 1
ATOM 872 O O . VAL A 1 110 ? -6.852 3.861 -6.044 1.00 94.44 110 VAL A O 1
ATOM 875 N N . LEU A 1 111 ? -7.059 2.394 -4.366 1.00 94.81 111 LEU A N 1
ATOM 876 C CA . LEU A 1 111 ? -5.922 1.551 -4.751 1.00 94.81 111 LEU A CA 1
ATOM 877 C C . LEU A 1 111 ? -6.140 0.793 -6.076 1.00 94.81 111 LEU A C 1
ATOM 879 O O . LEU A 1 111 ? -5.170 0.339 -6.674 1.00 94.81 111 LEU A O 1
ATOM 883 N N . TYR A 1 112 ? -7.393 0.666 -6.523 1.00 92.25 112 TYR A N 1
ATOM 884 C CA . TYR A 1 112 ? -7.773 0.093 -7.818 1.00 92.25 112 TYR A CA 1
ATOM 885 C C . TYR A 1 112 ? -8.299 1.140 -8.794 1.00 92.25 112 TYR A C 1
ATOM 887 O O . TYR A 1 112 ? -8.037 1.038 -9.987 1.00 92.25 112 TYR A O 1
ATOM 895 N N . THR A 1 113 ? -9.083 2.104 -8.310 1.00 90.25 113 THR A N 1
ATOM 896 C CA . THR A 1 113 ? -9.789 3.050 -9.183 1.00 90.25 113 THR A CA 1
ATOM 897 C C . THR A 1 113 ? -8.991 4.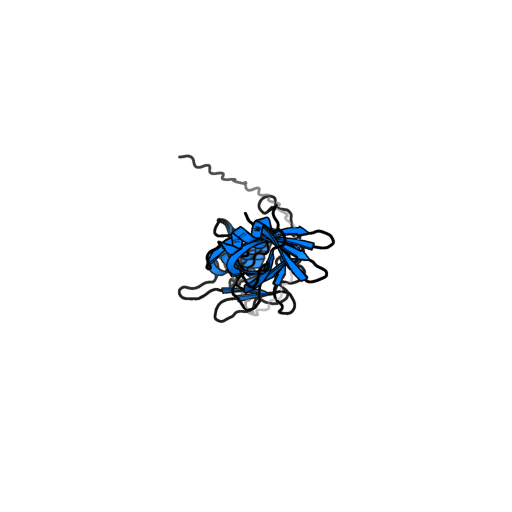315 -9.471 1.00 90.25 113 THR A C 1
ATOM 899 O O . THR A 1 113 ? -9.315 5.014 -10.423 1.00 90.25 113 THR A O 1
ATOM 902 N N . GLY A 1 114 ? -8.028 4.675 -8.615 1.00 82.19 114 GLY A N 1
ATOM 903 C CA . GLY A 1 114 ? -7.415 6.008 -8.600 1.00 82.19 114 GLY A CA 1
ATOM 904 C C . GLY A 1 114 ? -8.388 7.141 -8.225 1.00 82.19 114 GLY A C 1
ATOM 905 O O . GLY A 1 114 ? -7.968 8.283 -8.062 1.00 82.19 114 GLY A O 1
ATOM 906 N N . GLN A 1 115 ? -9.681 6.840 -8.045 1.00 74.44 115 GLN A N 1
ATOM 907 C CA . GLN A 1 115 ? -10.745 7.816 -7.819 1.00 74.44 115 GLN A CA 1
ATOM 908 C C . GLN A 1 115 ? -10.905 8.173 -6.339 1.00 74.44 115 GLN A C 1
ATOM 910 O O . GLN A 1 115 ? -11.071 7.307 -5.471 1.00 74.44 115 GLN A O 1
ATOM 915 N N . LYS A 1 116 ? -10.916 9.477 -6.066 1.00 74.31 116 LYS A N 1
ATOM 916 C CA . LYS A 1 116 ? -11.303 10.051 -4.775 1.00 74.31 116 LYS A CA 1
ATOM 917 C C . LYS A 1 116 ? -12.822 10.267 -4.774 1.00 74.31 116 LYS A C 1
ATOM 919 O O . LYS A 1 116 ? -13.401 10.554 -5.814 1.00 74.31 116 LYS A O 1
ATOM 924 N N . ASN A 1 117 ? -13.463 10.098 -3.623 1.00 66.50 117 ASN A N 1
ATOM 925 C CA . ASN A 1 117 ? -14.890 10.365 -3.434 1.00 66.50 117 ASN A CA 1
ATOM 926 C C . ASN A 1 117 ? -15.196 11.872 -3.483 1.00 66.50 117 ASN A C 1
ATOM 928 O O . ASN A 1 117 ? -16.282 12.247 -3.906 1.00 66.50 117 ASN A O 1
ATOM 932 N N . GLU A 1 118 ? -14.245 12.709 -3.059 1.00 70.88 118 GLU A N 1
ATOM 933 C CA . GLU A 1 118 ? -14.320 14.172 -3.093 1.00 70.88 118 GLU A CA 1
ATOM 934 C C . GLU A 1 118 ? -12.938 14.733 -3.467 1.00 70.88 118 GLU A C 1
ATOM 936 O O . GLU A 1 118 ? -11.907 14.208 -3.027 1.00 70.88 118 GLU A O 1
ATOM 941 N N . GLU A 1 119 ? -12.903 15.776 -4.298 1.00 65.50 119 GLU A N 1
ATOM 942 C CA . GLU A 1 119 ? -11.668 16.496 -4.609 1.00 65.50 119 GLU A CA 1
ATOM 943 C C . GLU A 1 119 ? -11.414 17.548 -3.526 1.00 65.50 119 GLU A C 1
ATOM 945 O O . GLU A 1 119 ? -12.154 18.517 -3.388 1.00 65.50 119 GLU A O 1
ATOM 950 N N . SER A 1 120 ? -10.374 17.325 -2.724 1.00 74.50 120 SER A N 1
ATOM 951 C CA . SER A 1 120 ? -9.836 18.309 -1.788 1.00 74.50 120 SER A CA 1
ATOM 952 C C . SER A 1 120 ? -8.434 18.699 -2.236 1.00 74.50 120 SER A C 1
ATOM 954 O O . SER A 1 120 ? -7.577 17.823 -2.412 1.00 74.50 120 SER A O 1
ATOM 956 N N . ASP A 1 121 ? -8.201 20.004 -2.378 1.00 78.00 121 ASP A N 1
ATOM 957 C CA . ASP A 1 121 ? -6.895 20.568 -2.736 1.00 78.00 121 ASP A CA 1
ATOM 958 C C . ASP A 1 121 ? -5.820 20.209 -1.701 1.00 78.00 121 ASP A C 1
ATOM 960 O O . ASP A 1 121 ? -4.674 19.941 -2.057 1.00 78.00 121 ASP A O 1
ATOM 964 N N . GLU A 1 122 ? -6.194 20.117 -0.420 1.00 85.12 122 GLU A N 1
ATOM 965 C CA . GLU A 1 122 ? -5.279 19.767 0.675 1.00 85.12 122 GLU A CA 1
ATOM 966 C C . GLU A 1 122 ? -4.708 18.348 0.524 1.00 85.12 122 GLU A C 1
ATOM 968 O O . GLU A 1 122 ? -3.548 18.091 0.847 1.00 85.12 122 GLU A O 1
ATOM 973 N N . PHE A 1 123 ? -5.507 17.421 -0.012 1.00 87.19 123 PHE A N 1
ATOM 974 C CA . PHE A 1 123 ? -5.121 16.021 -0.216 1.00 87.19 123 PHE A CA 1
ATOM 975 C C . PHE A 1 123 ? -4.878 15.696 -1.693 1.00 87.19 123 PHE A C 1
ATOM 977 O O . PHE A 1 123 ? -4.907 14.526 -2.118 1.00 87.19 123 PHE A O 1
ATOM 984 N N . TYR A 1 124 ? -4.641 16.728 -2.504 1.00 83.94 124 TYR A N 1
ATOM 985 C CA . TYR A 1 124 ? -4.207 16.567 -3.875 1.00 83.94 124 TYR A CA 1
ATOM 986 C C . TYR A 1 124 ? -2.726 16.179 -3.922 1.00 83.94 124 TYR A C 1
ATOM 988 O O . TYR A 1 124 ? -1.847 16.870 -3.417 1.00 83.94 124 TYR A O 1
ATOM 996 N N . ILE A 1 125 ? -2.447 15.027 -4.533 1.00 80.19 125 ILE A N 1
ATOM 997 C CA . ILE A 1 125 ? -1.092 14.519 -4.735 1.00 80.19 125 ILE A CA 1
ATOM 998 C C . ILE A 1 125 ? -0.984 14.194 -6.226 1.00 80.19 125 ILE A C 1
ATOM 1000 O O . ILE A 1 125 ? -1.597 13.217 -6.657 1.00 80.19 125 ILE A O 1
ATOM 1004 N N . PRO A 1 126 ? -0.249 14.998 -7.013 1.00 65.81 126 PRO A N 1
ATOM 1005 C CA . PRO A 1 126 ? -0.248 14.875 -8.472 1.00 65.81 126 PRO A CA 1
ATOM 1006 C C . PRO A 1 126 ? 0.493 13.628 -8.971 1.00 65.81 126 PRO A C 1
ATOM 1008 O O . PRO A 1 126 ? 0.173 13.090 -10.025 1.00 65.81 126 PRO A O 1
ATOM 1011 N N . TYR A 1 127 ? 1.487 13.155 -8.218 1.00 74.31 127 TYR A N 1
ATOM 1012 C CA . TYR A 1 127 ? 2.301 12.007 -8.611 1.00 74.31 127 TYR A CA 1
ATOM 1013 C C . TYR A 1 127 ? 1.687 10.707 -8.099 1.00 74.31 127 TYR A C 1
ATOM 1015 O O . TYR A 1 127 ? 1.532 10.531 -6.888 1.00 74.31 127 TYR A O 1
ATOM 1023 N N . LYS A 1 128 ? 1.392 9.778 -9.013 1.00 79.50 128 LYS A N 1
ATOM 1024 C CA . LYS A 1 128 ? 0.719 8.510 -8.705 1.00 79.50 128 LYS A CA 1
ATOM 1025 C C . LYS A 1 128 ? 1.481 7.683 -7.675 1.00 79.50 128 LYS A C 1
ATOM 1027 O O . LYS A 1 128 ? 0.879 7.270 -6.687 1.00 79.50 128 LYS A O 1
ATOM 1032 N N . GLU A 1 129 ? 2.799 7.504 -7.813 1.00 80.62 129 GLU A N 1
ATOM 1033 C CA . GLU A 1 129 ? 3.581 6.744 -6.822 1.00 80.62 129 GLU A CA 1
ATOM 1034 C C . GLU A 1 129 ? 3.443 7.344 -5.426 1.00 80.62 129 GLU A C 1
ATOM 1036 O O . GLU A 1 129 ? 3.300 6.629 -4.435 1.00 80.62 129 GLU A O 1
ATOM 1041 N N . TYR A 1 130 ? 3.473 8.674 -5.343 1.00 82.62 130 TYR A N 1
ATOM 1042 C CA . TYR A 1 130 ? 3.345 9.388 -4.081 1.00 82.62 130 TYR A CA 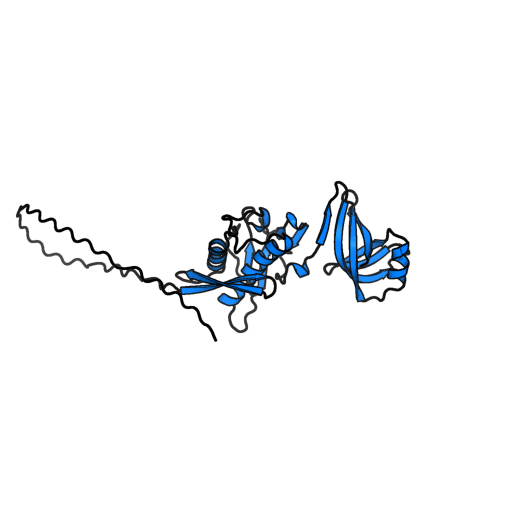1
ATOM 1043 C C . TYR A 1 130 ? 1.941 9.299 -3.522 1.00 82.62 130 TYR A C 1
ATOM 1045 O O . TYR A 1 130 ? 1.794 9.181 -2.312 1.00 82.62 130 TYR A O 1
ATOM 1053 N N . PHE A 1 131 ? 0.934 9.325 -4.384 1.00 89.38 131 PHE A N 1
ATOM 1054 C CA . PHE A 1 131 ? -0.449 9.173 -3.989 1.00 89.38 131 PHE A CA 1
ATOM 1055 C C . PHE A 1 131 ? -0.696 7.789 -3.374 1.00 89.38 131 PHE A C 1
ATOM 1057 O O . PHE A 1 131 ? -1.077 7.700 -2.207 1.00 89.38 131 PHE A O 1
ATOM 1064 N N . TYR A 1 132 ? -0.392 6.707 -4.099 1.00 93.12 132 TYR A N 1
ATOM 1065 C CA . TYR A 1 132 ? -0.569 5.343 -3.591 1.00 93.12 132 TYR A CA 1
ATOM 1066 C C . TYR A 1 132 ? 0.288 5.080 -2.351 1.00 93.12 132 TYR A C 1
ATOM 1068 O O . TYR A 1 132 ? -0.185 4.454 -1.400 1.00 93.12 132 TYR A O 1
ATOM 1076 N N . GLN A 1 133 ? 1.522 5.601 -2.319 1.00 92.56 133 GLN A N 1
ATOM 1077 C CA . GLN A 1 133 ? 2.357 5.498 -1.128 1.00 92.56 133 GLN A CA 1
ATOM 1078 C C . GLN A 1 133 ? 1.703 6.197 0.063 1.00 92.56 133 GLN A C 1
ATOM 1080 O O . GLN A 1 133 ? 1.627 5.607 1.136 1.00 92.56 133 GLN A O 1
ATOM 1085 N N . SER A 1 134 ? 1.217 7.427 -0.116 1.00 93.75 134 SER A N 1
ATOM 1086 C CA . SER A 1 134 ? 0.560 8.180 0.950 1.00 93.75 134 SER A CA 1
ATOM 1087 C C . SER A 1 134 ? -0.682 7.465 1.467 1.00 93.75 134 SER A C 1
ATOM 1089 O O . SER A 1 134 ? -0.868 7.400 2.678 1.00 93.75 134 SER A O 1
ATOM 1091 N N . VAL A 1 135 ? -1.495 6.856 0.599 1.00 96.81 135 VAL A N 1
ATOM 1092 C CA . VAL A 1 135 ? -2.658 6.059 1.029 1.00 96.81 135 VAL A CA 1
ATOM 1093 C C . VAL A 1 135 ? -2.227 4.915 1.956 1.00 96.81 135 VAL A C 1
ATOM 1095 O O . VAL A 1 135 ? -2.748 4.774 3.066 1.00 96.81 135 VAL A O 1
ATOM 1098 N N . LEU A 1 136 ? -1.249 4.112 1.534 1.00 97.44 136 LEU A N 1
ATOM 1099 C CA . LEU A 1 136 ? -0.795 2.935 2.282 1.00 97.44 136 LEU A CA 1
ATOM 1100 C C . LEU A 1 136 ? -0.021 3.301 3.558 1.00 97.44 136 LEU A C 1
ATOM 1102 O O . LEU A 1 136 ? -0.207 2.668 4.601 1.00 97.44 136 LEU A O 1
ATOM 1106 N N . ASP A 1 137 ? 0.832 4.321 3.510 1.00 97.31 137 ASP A N 1
ATOM 1107 C CA . ASP A 1 137 ? 1.607 4.786 4.662 1.00 97.31 137 ASP A CA 1
ATOM 1108 C C . ASP A 1 137 ? 0.681 5.415 5.716 1.00 97.31 137 ASP A C 1
ATOM 1110 O O . ASP A 1 137 ? 0.815 5.106 6.903 1.00 97.31 137 ASP A O 1
ATOM 1114 N N . SER A 1 138 ? -0.320 6.196 5.292 1.00 98.31 138 SER A N 1
ATOM 1115 C CA . SER A 1 138 ? -1.312 6.816 6.184 1.00 98.31 138 SER A CA 1
ATOM 1116 C C . SER A 1 138 ? -2.108 5.780 6.969 1.00 98.31 138 SER A C 1
ATOM 1118 O O . SER A 1 138 ? -2.240 5.883 8.192 1.00 98.31 138 SER A O 1
ATOM 1120 N N . ILE A 1 139 ? -2.600 4.733 6.295 1.00 98.31 139 ILE A N 1
ATOM 1121 C CA . ILE A 1 139 ? -3.335 3.636 6.944 1.00 98.31 139 ILE A CA 1
ATOM 1122 C C . ILE A 1 139 ? -2.437 2.929 7.960 1.00 98.31 139 ILE A C 1
ATOM 1124 O O . ILE A 1 139 ? -2.825 2.753 9.121 1.00 98.31 139 ILE A O 1
ATOM 1128 N N . ARG A 1 140 ? -1.216 2.563 7.554 1.00 97.62 140 ARG A N 1
ATOM 1129 C CA . ARG A 1 140 ? -0.274 1.849 8.421 1.00 97.62 140 ARG A CA 1
ATOM 1130 C C . ARG A 1 140 ? 0.089 2.671 9.648 1.00 97.62 140 ARG A C 1
ATOM 1132 O O . ARG A 1 140 ? 0.047 2.145 10.761 1.00 97.62 140 ARG A O 1
ATOM 1139 N N . GLN A 1 141 ? 0.460 3.933 9.456 1.00 98.00 141 GLN A N 1
ATOM 1140 C CA . GLN A 1 141 ? 0.889 4.799 10.546 1.00 98.00 141 GLN A CA 1
ATOM 1141 C C . GLN A 1 141 ? -0.263 5.095 11.502 1.00 98.00 141 GLN A C 1
ATOM 1143 O O . GLN A 1 141 ? -0.090 4.976 12.714 1.00 98.00 141 GLN A O 1
ATOM 1148 N N . THR A 1 142 ? -1.448 5.395 10.971 1.00 98.50 142 THR A N 1
ATOM 1149 C CA . THR A 1 142 ? -2.644 5.652 11.779 1.00 98.50 142 THR A CA 1
ATOM 1150 C C . THR A 1 142 ? -3.002 4.444 12.639 1.00 98.50 142 THR A C 1
ATOM 1152 O O . THR A 1 142 ? -3.196 4.580 13.846 1.00 98.50 142 THR A O 1
ATOM 1155 N N . ILE A 1 143 ? -3.050 3.239 12.066 1.00 98.06 143 ILE A N 1
ATOM 1156 C CA . ILE A 1 143 ? -3.388 2.030 12.829 1.00 98.06 143 ILE A CA 1
ATOM 1157 C C . ILE A 1 143 ? -2.338 1.746 13.900 1.00 98.06 143 ILE A C 1
ATOM 1159 O O . ILE A 1 143 ? -2.692 1.504 15.054 1.00 98.06 143 ILE A O 1
ATOM 1163 N N . ARG A 1 144 ? -1.051 1.816 13.545 1.00 96.75 144 ARG A N 1
ATOM 1164 C CA . ARG A 1 144 ? 0.041 1.576 14.494 1.00 96.75 144 ARG A CA 1
ATOM 1165 C C . ARG A 1 144 ? 0.018 2.562 15.648 1.00 96.75 144 ARG A C 1
ATOM 1167 O O . ARG A 1 144 ? 0.138 2.133 16.784 1.00 96.75 144 ARG A O 1
ATOM 1174 N N . TYR A 1 145 ? -0.150 3.848 15.368 1.00 97.31 145 TYR A N 1
ATOM 1175 C CA . TYR A 1 145 ? -0.138 4.865 16.411 1.00 97.31 145 TYR A CA 1
ATOM 1176 C C . TYR A 1 145 ? -1.285 4.685 17.409 1.00 97.31 145 TYR A C 1
ATOM 1178 O O . TYR A 1 145 ? -1.082 4.814 18.608 1.00 97.31 145 TYR A O 1
ATOM 1186 N N . ASN A 1 146 ? -2.488 4.368 16.923 1.00 97.94 146 ASN A N 1
ATOM 1187 C CA . ASN A 1 146 ? -3.670 4.338 17.784 1.00 97.94 146 ASN A CA 1
ATOM 1188 C C . ASN A 1 146 ? -3.912 2.988 18.472 1.00 97.94 146 ASN A C 1
ATOM 1190 O O . ASN A 1 146 ? -4.622 2.956 19.473 1.00 97.94 146 ASN A O 1
ATOM 1194 N N . LEU A 1 147 ? -3.423 1.874 17.913 1.00 96.69 147 LEU A N 1
ATOM 1195 C CA . LEU A 1 147 ? -3.797 0.527 18.373 1.00 96.69 147 LEU A CA 1
ATOM 1196 C C . LEU A 1 147 ? -2.628 -0.333 18.853 1.00 96.69 147 LEU A C 1
ATOM 1198 O O . LEU A 1 147 ? -2.881 -1.384 19.441 1.00 96.69 147 LEU A O 1
ATOM 1202 N N . LYS A 1 148 ? -1.375 0.050 18.583 1.00 95.31 148 LYS A N 1
ATOM 1203 C CA . LYS A 1 148 ? -0.210 -0.696 19.072 1.00 95.31 148 LYS A CA 1
ATOM 1204 C C . LYS A 1 148 ? -0.076 -0.481 20.577 1.00 95.31 148 LYS A C 1
ATOM 1206 O O . LYS A 1 148 ? 0.001 0.661 21.020 1.00 95.31 148 LYS A O 1
ATOM 1211 N N . LYS A 1 149 ? -0.002 -1.570 21.337 1.00 92.06 149 LYS A N 1
ATOM 1212 C CA . LYS A 1 149 ? 0.358 -1.523 22.757 1.00 92.06 149 LYS A CA 1
ATOM 1213 C C . LYS A 1 149 ? 1.865 -1.663 22.942 1.00 92.06 149 LYS A C 1
ATOM 1215 O O . LYS A 1 149 ? 2.576 -2.127 22.045 1.00 92.06 149 LYS A O 1
ATOM 1220 N N . ASP A 1 150 ? 2.345 -1.277 24.113 1.00 90.19 150 ASP A N 1
ATOM 1221 C CA . ASP A 1 150 ? 3.751 -1.432 24.470 1.00 90.19 150 ASP A CA 1
ATOM 1222 C C . ASP A 1 150 ? 4.176 -2.903 24.397 1.00 90.19 150 ASP A C 1
ATOM 1224 O O . ASP A 1 150 ? 3.431 -3.806 24.772 1.00 90.19 150 ASP A O 1
ATOM 1228 N N . GLY A 1 151 ? 5.360 -3.148 23.833 1.00 85.19 151 GLY A N 1
ATOM 1229 C CA . GLY A 1 151 ? 5.892 -4.497 23.611 1.00 85.19 151 GLY A CA 1
ATOM 1230 C C . GLY A 1 151 ? 5.260 -5.287 22.454 1.00 85.19 151 GLY A C 1
ATOM 1231 O O . GLY A 1 151 ? 5.844 -6.277 22.023 1.00 85.19 151 GLY A O 1
ATOM 1232 N N . GLU A 1 152 ? 4.126 -4.857 21.888 1.00 90.81 152 GLU A N 1
ATOM 1233 C CA . GLU A 1 152 ? 3.492 -5.569 20.772 1.00 90.81 152 GLU A CA 1
ATOM 1234 C C . GLU A 1 152 ? 4.142 -5.240 19.419 1.00 90.81 152 GLU A C 1
ATOM 1236 O O . GLU A 1 152 ? 4.552 -4.108 19.134 1.00 90.81 152 GLU A O 1
ATOM 1241 N N . THR A 1 153 ? 4.170 -6.229 18.525 1.00 91.12 153 THR A N 1
ATOM 1242 C CA . THR A 1 153 ? 4.384 -5.983 17.095 1.00 91.12 153 THR A CA 1
ATOM 1243 C C . THR A 1 153 ? 3.059 -5.583 16.445 1.00 91.12 153 THR A C 1
ATOM 1245 O O . THR A 1 153 ? 1.993 -6.072 16.804 1.00 91.12 153 THR A O 1
ATOM 1248 N N . MET A 1 154 ? 3.113 -4.635 15.508 1.00 95.75 154 MET A N 1
ATOM 1249 C CA . MET A 1 154 ? 1.930 -4.150 14.792 1.00 95.75 154 MET A CA 1
ATOM 1250 C C . MET A 1 154 ? 2.258 -4.022 13.307 1.00 95.75 154 MET A C 1
ATOM 1252 O O . MET A 1 154 ? 2.548 -2.936 12.785 1.00 95.75 154 MET A O 1
ATOM 1256 N N . ASN A 1 155 ? 2.281 -5.176 12.651 1.00 96.81 155 ASN A N 1
ATOM 1257 C CA . ASN A 1 155 ? 2.449 -5.327 11.217 1.00 96.81 155 ASN A CA 1
ATOM 1258 C C . ASN A 1 155 ? 1.124 -5.091 10.497 1.00 96.81 155 ASN A C 1
ATOM 1260 O O . ASN A 1 155 ? 0.047 -5.424 10.991 1.00 96.81 155 ASN A O 1
ATOM 1264 N N . ILE A 1 156 ? 1.209 -4.514 9.305 1.00 97.62 156 ILE A N 1
ATOM 1265 C CA . ILE A 1 156 ? 0.050 -4.272 8.453 1.00 97.62 156 ILE A CA 1
ATOM 1266 C C . ILE A 1 156 ? 0.301 -4.989 7.139 1.00 97.62 156 ILE A C 1
ATOM 1268 O O . ILE A 1 156 ? 1.321 -4.754 6.493 1.00 97.62 156 ILE A O 1
ATOM 1272 N N . TYR A 1 157 ? -0.620 -5.872 6.780 1.00 97.00 157 TYR A N 1
ATOM 1273 C CA . TYR A 1 157 ? -0.603 -6.640 5.545 1.00 97.00 157 TYR A CA 1
ATOM 1274 C C . TYR A 1 157 ? -1.707 -6.114 4.636 1.00 97.00 157 TYR A C 1
ATOM 1276 O O . TYR A 1 157 ? -2.859 -5.992 5.064 1.00 97.00 157 TYR A O 1
ATOM 1284 N N . TYR A 1 158 ? -1.362 -5.816 3.388 1.00 96.81 158 TYR A N 1
ATOM 1285 C CA . TYR A 1 158 ? -2.314 -5.330 2.398 1.00 96.81 158 TYR A CA 1
ATOM 1286 C C . TYR A 1 158 ? -2.621 -6.419 1.389 1.00 96.81 158 TYR A C 1
ATOM 1288 O O . TYR A 1 158 ? -1.725 -6.926 0.721 1.00 96.81 158 TYR A O 1
ATOM 1296 N N . TRP A 1 159 ? -3.888 -6.808 1.330 1.00 94.94 159 TRP A N 1
ATOM 1297 C CA . TRP A 1 159 ? -4.372 -7.866 0.454 1.00 94.94 159 TRP A CA 1
ATOM 1298 C C . TRP A 1 159 ? -5.286 -7.276 -0.611 1.00 94.94 159 TRP A C 1
ATOM 1300 O O . TRP A 1 159 ? -6.019 -6.305 -0.377 1.00 94.94 159 TRP A O 1
ATOM 1310 N N . GLY A 1 160 ? -5.241 -7.895 -1.783 1.00 91.88 160 GLY A N 1
ATOM 1311 C CA . GLY A 1 160 ? -6.186 -7.652 -2.851 1.00 91.88 160 GLY A CA 1
ATOM 1312 C C . GLY A 1 160 ? -7.543 -8.296 -2.576 1.00 91.88 160 GLY A C 1
ATOM 1313 O O . GLY A 1 160 ? -7.781 -8.884 -1.517 1.00 91.88 160 GLY A O 1
ATOM 1314 N N . LYS A 1 161 ? -8.455 -8.161 -3.541 1.00 86.19 161 LYS A N 1
ATOM 1315 C CA . LYS A 1 161 ? -9.746 -8.861 -3.523 1.00 86.19 161 LYS A CA 1
ATOM 1316 C C . LYS A 1 161 ? -9.494 -10.378 -3.502 1.00 86.19 161 LYS A C 1
ATOM 1318 O O . LYS A 1 161 ? -8.507 -10.821 -4.064 1.00 86.19 161 LYS A O 1
ATOM 1323 N N . GLU A 1 162 ? -10.396 -11.161 -2.906 1.00 84.38 162 GLU A N 1
ATOM 1324 C CA . GLU A 1 162 ? -10.337 -12.640 -2.966 1.00 84.38 162 GLU A CA 1
ATOM 1325 C C . GLU A 1 162 ? -9.016 -13.238 -2.448 1.00 84.38 162 GLU A C 1
ATOM 1327 O O . GLU A 1 162 ? -8.561 -14.274 -2.914 1.00 84.38 162 GLU A O 1
ATOM 1332 N N . ASP A 1 163 ? -8.412 -12.594 -1.449 1.00 87.62 163 ASP A N 1
ATOM 1333 C CA . ASP A 1 163 ? -7.226 -13.097 -0.747 1.00 87.62 163 ASP A CA 1
ATOM 1334 C C . ASP A 1 163 ? -5.980 -13.236 -1.625 1.00 87.62 163 ASP A C 1
ATOM 1336 O O . ASP A 1 163 ? -5.084 -14.027 -1.345 1.00 87.62 163 ASP A O 1
ATOM 1340 N N . THR A 1 164 ? -5.894 -12.394 -2.654 1.00 89.44 164 THR A N 1
ATOM 1341 C CA . THR A 1 164 ? -4.731 -12.287 -3.533 1.00 89.44 164 THR A CA 1
ATOM 1342 C C . THR A 1 164 ? -3.721 -11.252 -3.021 1.00 89.44 164 THR A C 1
ATOM 1344 O O . THR A 1 164 ? -4.045 -10.410 -2.172 1.00 89.44 164 THR A O 1
ATOM 1347 N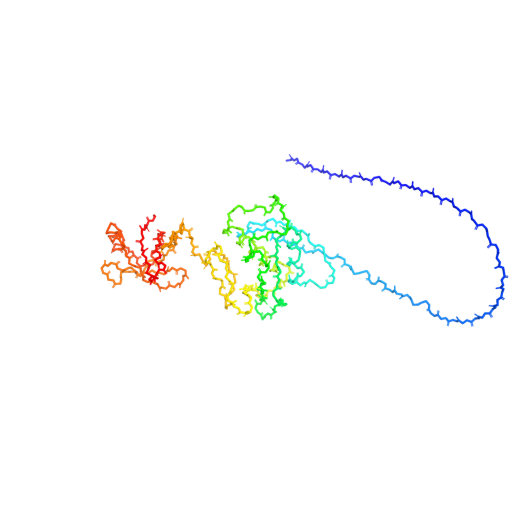 N . PRO A 1 165 ? -2.502 -11.215 -3.589 1.00 91.56 165 PRO A N 1
ATOM 1348 C CA . PRO A 1 165 ? -1.647 -10.034 -3.522 1.00 91.56 165 PRO A CA 1
ATOM 1349 C C . PRO A 1 165 ? -2.395 -8.763 -3.949 1.00 91.56 165 PRO A C 1
ATOM 1351 O O . PRO A 1 165 ? -3.309 -8.808 -4.782 1.00 91.56 165 PRO A O 1
ATOM 1354 N N . LEU A 1 166 ? -2.029 -7.624 -3.360 1.00 93.25 166 LEU A N 1
ATOM 1355 C CA . LEU A 1 166 ? -2.610 -6.338 -3.735 1.00 93.25 166 LEU A CA 1
ATOM 1356 C C . LEU A 1 166 ? -1.896 -5.809 -4.981 1.00 93.25 166 LEU A C 1
ATOM 1358 O O . LEU A 1 166 ? -0.735 -5.412 -4.915 1.00 93.25 166 LEU A O 1
ATOM 1362 N N . ASN A 1 167 ? -2.619 -5.774 -6.096 1.00 90.12 167 ASN A N 1
ATOM 1363 C CA . ASN A 1 167 ? -2.136 -5.235 -7.362 1.00 90.12 167 ASN A CA 1
ATOM 1364 C C . ASN A 1 167 ? -2.544 -3.766 -7.503 1.00 90.12 167 ASN A C 1
ATOM 1366 O O . ASN A 1 167 ? -3.735 -3.458 -7.506 1.00 90.12 167 ASN A O 1
ATOM 1370 N N . ILE A 1 168 ? -1.564 -2.878 -7.662 1.00 88.56 168 ILE A N 1
ATOM 1371 C CA . ILE A 1 168 ? -1.764 -1.466 -8.001 1.00 88.56 168 ILE A CA 1
ATOM 1372 C C . ILE A 1 168 ? -1.412 -1.311 -9.477 1.00 88.56 168 ILE A C 1
ATOM 1374 O O . ILE A 1 168 ? -0.255 -1.079 -9.837 1.00 88.56 168 ILE A O 1
ATOM 1378 N N . SER A 1 169 ? -2.412 -1.498 -10.340 1.00 83.12 169 SER A N 1
ATOM 1379 C CA . SER A 1 169 ? -2.221 -1.571 -11.793 1.00 83.12 169 SER A CA 1
ATOM 1380 C C . SER A 1 169 ? -1.558 -0.322 -12.367 1.00 83.12 169 SER A C 1
ATOM 1382 O O . SER A 1 169 ? -0.672 -0.454 -13.201 1.00 83.12 169 SER A O 1
ATOM 1384 N N . GLU A 1 170 ? -1.913 0.869 -11.876 1.00 79.25 170 GLU A N 1
ATOM 1385 C CA . GLU A 1 170 ? -1.324 2.127 -12.356 1.00 79.25 170 GLU A CA 1
ATOM 1386 C C . GLU A 1 170 ? 0.174 2.269 -12.063 1.00 79.25 170 GLU A C 1
ATOM 1388 O O . GLU A 1 170 ? 0.847 3.053 -12.723 1.00 79.25 170 GLU A O 1
ATOM 1393 N N . LEU A 1 171 ? 0.691 1.529 -11.078 1.00 74.81 171 LEU A N 1
ATOM 1394 C CA . LEU A 1 171 ? 2.118 1.492 -10.751 1.00 74.81 171 LEU A CA 1
ATOM 1395 C C . LEU A 1 171 ? 2.805 0.218 -11.245 1.00 74.81 171 LEU A C 1
ATOM 1397 O O . LEU A 1 171 ? 4.004 0.052 -11.025 1.00 74.81 171 LEU A O 1
ATOM 1401 N N . HIS A 1 172 ? 2.055 -0.706 -11.856 1.00 72.88 172 HIS A N 1
ATOM 1402 C CA . HIS A 1 172 ? 2.535 -2.044 -12.206 1.00 72.88 172 HIS A CA 1
ATOM 1403 C C . HIS A 1 172 ? 3.259 -2.713 -11.028 1.00 72.88 172 HIS A C 1
ATOM 1405 O O . HIS A 1 172 ? 4.352 -3.270 -11.158 1.00 72.88 172 HIS A O 1
ATOM 1411 N N . LEU A 1 173 ? 2.649 -2.585 -9.848 1.00 79.62 173 LEU A N 1
ATOM 1412 C CA . LEU A 1 173 ? 3.230 -2.961 -8.570 1.00 79.62 173 LEU A CA 1
ATOM 1413 C C . LEU A 1 173 ? 2.330 -3.974 -7.873 1.00 79.62 173 LEU A C 1
ATOM 1415 O O . LEU A 1 173 ? 1.116 -3.790 -7.787 1.00 79.62 173 LEU A O 1
ATOM 1419 N N . THR A 1 174 ? 2.948 -5.028 -7.345 1.00 84.19 174 THR A N 1
ATOM 1420 C CA . THR A 1 174 ? 2.273 -6.065 -6.561 1.00 84.19 174 THR A CA 1
ATOM 1421 C C . THR A 1 174 ? 2.827 -6.055 -5.146 1.00 84.19 174 THR A C 1
ATOM 1423 O O . THR A 1 174 ? 4.028 -6.235 -4.951 1.00 84.19 174 THR A O 1
ATOM 1426 N N . ILE A 1 175 ? 1.962 -5.859 -4.151 1.00 88.12 175 ILE A N 1
ATOM 1427 C CA . ILE A 1 175 ? 2.323 -6.002 -2.739 1.00 88.12 175 ILE A CA 1
ATOM 1428 C C . ILE A 1 175 ? 2.006 -7.442 -2.313 1.00 88.12 175 ILE A C 1
ATOM 1430 O O . ILE A 1 175 ? 0.841 -7.855 -2.390 1.00 88.12 175 ILE A O 1
ATOM 1434 N N . PRO A 1 176 ? 3.008 -8.217 -1.861 1.00 86.81 176 PRO A N 1
ATOM 1435 C CA . PRO A 1 176 ? 2.813 -9.602 -1.460 1.00 86.81 176 PRO A CA 1
ATOM 1436 C C . PRO A 1 176 ? 1.959 -9.700 -0.192 1.00 86.81 176 PRO A C 1
ATOM 1438 O O . PRO A 1 176 ? 2.140 -8.966 0.779 1.00 86.81 176 PRO A O 1
ATOM 1441 N N . MET A 1 177 ? 1.041 -10.665 -0.178 1.00 89.31 177 MET A N 1
ATOM 1442 C CA . MET A 1 177 ? 0.103 -10.875 0.932 1.00 89.31 177 MET A CA 1
ATOM 1443 C C . MET A 1 177 ? 0.772 -11.425 2.207 1.00 89.31 177 MET A C 1
ATOM 1445 O O . MET A 1 177 ? 0.251 -11.259 3.311 1.00 89.31 177 MET A O 1
ATOM 1449 N N . ASN A 1 178 ? 1.913 -12.101 2.060 1.00 85.50 178 ASN A N 1
ATOM 1450 C CA . ASN A 1 178 ? 2.606 -12.841 3.116 1.00 85.50 178 ASN A CA 1
ATOM 1451 C C . ASN A 1 178 ? 3.730 -12.041 3.793 1.00 85.50 178 ASN A C 1
ATOM 1453 O O . ASN A 1 178 ? 4.439 -12.597 4.630 1.00 85.50 178 ASN A O 1
ATOM 1457 N N . GLN A 1 179 ? 3.889 -10.753 3.471 1.00 88.50 179 GLN A N 1
ATOM 1458 C CA . GLN A 1 179 ? 4.911 -9.898 4.074 1.00 88.50 179 GLN A CA 1
ATOM 1459 C C . GLN A 1 179 ? 4.304 -8.608 4.647 1.00 88.50 179 GLN A C 1
ATOM 1461 O O . GLN A 1 179 ? 3.409 -8.021 4.033 1.00 88.50 179 GLN A O 1
ATOM 1466 N N . PRO A 1 180 ? 4.786 -8.130 5.812 1.00 93.06 180 PRO A N 1
ATOM 1467 C CA . PRO A 1 180 ? 4.395 -6.829 6.337 1.00 93.06 180 PRO A CA 1
ATOM 1468 C C . PRO A 1 180 ? 4.755 -5.707 5.366 1.00 93.06 180 PRO A C 1
ATOM 1470 O O . PRO A 1 180 ? 5.890 -5.624 4.894 1.00 93.06 180 PRO A O 1
ATOM 1473 N N . TYR A 1 181 ? 3.835 -4.771 5.158 1.00 94.31 181 TYR A N 1
ATOM 1474 C CA . TYR A 1 181 ? 4.127 -3.562 4.404 1.00 94.31 181 TYR A CA 1
ATOM 1475 C C . TYR A 1 181 ? 5.114 -2.664 5.171 1.00 94.31 181 TYR A C 1
ATOM 1477 O O . TYR A 1 181 ? 4.877 -2.258 6.321 1.00 94.31 181 TYR A O 1
ATOM 1485 N N . LYS A 1 182 ? 6.233 -2.346 4.516 1.00 88.25 182 LYS A N 1
ATOM 1486 C CA . LYS A 1 182 ? 7.319 -1.500 5.038 1.00 88.25 182 LYS A CA 1
ATOM 1487 C C . LYS A 1 182 ? 7.491 -0.184 4.261 1.00 88.25 182 LYS A C 1
ATOM 1489 O O . LYS A 1 182 ? 7.966 0.788 4.842 1.00 88.25 182 LYS A O 1
ATOM 1494 N N . GLY A 1 183 ? 6.957 -0.114 3.043 1.00 86.56 183 GLY A N 1
ATOM 1495 C CA . GLY A 1 183 ? 6.856 1.085 2.212 1.00 86.56 183 GLY A CA 1
ATOM 1496 C C . GLY A 1 183 ? 6.825 0.702 0.731 1.00 86.56 183 GLY A C 1
ATOM 1497 O O . GLY A 1 183 ? 7.378 -0.328 0.362 1.00 86.56 183 GLY A O 1
ATOM 1498 N N . LEU A 1 184 ? 6.243 1.528 -0.149 1.00 79.62 184 LEU A N 1
ATOM 1499 C CA . LEU A 1 184 ? 6.301 1.272 -1.603 1.00 79.62 184 LEU A CA 1
ATOM 1500 C C . LEU A 1 184 ? 7.735 1.246 -2.155 1.00 79.62 184 LEU A C 1
ATOM 1502 O O . LEU A 1 184 ? 7.986 0.617 -3.177 1.00 79.62 184 LEU A O 1
ATOM 1506 N N . GLY A 1 185 ? 8.678 1.896 -1.459 1.00 64.75 185 GLY A N 1
ATOM 1507 C CA . GLY A 1 185 ? 10.113 1.841 -1.755 1.00 64.75 185 GLY A CA 1
ATOM 1508 C C . GLY A 1 185 ? 10.681 0.423 -1.815 1.00 64.75 185 GLY A C 1
ATOM 1509 O O . GLY A 1 185 ? 11.571 0.170 -2.619 1.00 64.75 185 GLY A O 1
ATOM 1510 N N . ASP A 1 186 ? 10.101 -0.491 -1.043 1.00 58.28 186 ASP A N 1
ATOM 1511 C CA . ASP A 1 186 ? 10.547 -1.880 -0.952 1.00 58.28 186 ASP A CA 1
ATOM 1512 C C . ASP A 1 186 ? 9.990 -2.750 -2.096 1.00 58.28 186 ASP A C 1
ATOM 1514 O O . ASP A 1 186 ? 10.377 -3.906 -2.237 1.00 58.28 186 ASP A O 1
ATOM 1518 N N . PHE A 1 187 ? 9.105 -2.191 -2.935 1.00 55.91 187 PHE A N 1
ATOM 1519 C CA . PHE A 1 187 ? 8.377 -2.902 -3.994 1.00 55.91 187 PHE A CA 1
ATOM 1520 C C . PHE A 1 187 ? 8.588 -2.287 -5.403 1.00 55.91 187 PHE A C 1
ATOM 1522 O O . PHE A 1 187 ? 7.853 -2.608 -6.335 1.00 55.91 187 PHE A O 1
ATOM 1529 N N . LYS A 1 188 ? 9.572 -1.386 -5.586 1.00 50.44 188 LYS A N 1
ATOM 1530 C CA . LYS A 1 188 ? 9.695 -0.513 -6.777 1.00 50.44 188 LYS A CA 1
ATOM 1531 C C . LYS A 1 188 ? 10.072 -1.216 -8.093 1.00 50.44 188 LYS A C 1
ATOM 1533 O O . LYS A 1 188 ? 11.234 -1.562 -8.314 1.00 50.44 188 LYS A O 1
ATOM 1538 N N . SER A 1 189 ? 9.131 -1.245 -9.042 1.00 45.81 189 SER A N 1
ATOM 1539 C CA . SER A 1 189 ? 9.394 -0.815 -10.430 1.00 45.81 189 SER A CA 1
ATOM 1540 C C . SER A 1 189 ? 9.182 0.688 -10.504 1.00 45.81 189 SER A C 1
ATOM 1542 O O . SER A 1 189 ? 8.120 1.139 -10.092 1.00 45.81 189 SER A O 1
ATOM 1544 N N . THR A 1 190 ? 10.100 1.464 -11.072 1.00 49.88 190 THR A N 1
ATOM 1545 C CA . THR A 1 190 ? 9.758 2.822 -11.528 1.00 49.88 190 THR A CA 1
ATOM 1546 C C . THR A 1 190 ? 9.494 2.710 -13.018 1.00 49.88 190 THR A C 1
ATOM 1548 O O . THR A 1 190 ? 10.467 2.563 -13.734 1.00 49.88 190 THR A O 1
ATOM 1551 N N . GLN A 1 191 ? 8.253 2.692 -13.517 1.00 51.12 191 GLN A N 1
ATOM 1552 C CA . GLN A 1 191 ? 8.039 2.772 -14.973 1.00 51.12 191 GLN A CA 1
ATOM 1553 C C . GLN A 1 191 ? 8.455 4.156 -15.471 1.00 51.12 191 GLN A C 1
ATOM 1555 O O . GLN A 1 191 ? 7.934 5.165 -15.017 1.00 51.12 191 GLN A O 1
ATOM 1560 N N . VAL A 1 192 ? 9.389 4.201 -16.411 1.00 55.28 192 VAL A N 1
ATOM 1561 C CA . VAL A 1 192 ? 9.892 5.426 -17.044 1.00 55.28 192 VAL A CA 1
ATOM 1562 C C . VAL A 1 192 ? 9.163 5.679 -18.358 1.00 55.28 192 VAL A C 1
ATOM 1564 O O . VAL A 1 192 ? 9.015 6.829 -18.765 1.00 55.28 192 VAL A O 1
ATOM 1567 N N . LYS A 1 193 ? 8.683 4.624 -19.033 1.00 64.25 193 LYS A N 1
ATOM 1568 C CA . LYS A 1 193 ? 7.908 4.732 -20.275 1.00 64.25 193 LYS A CA 1
ATOM 1569 C C . LYS A 1 193 ? 7.281 3.385 -20.638 1.00 64.25 193 LYS A C 1
ATOM 1571 O O . LYS A 1 193 ? 7.972 2.372 -20.589 1.00 64.25 193 LYS A O 1
ATOM 1576 N N . LYS A 1 194 ? 6.018 3.373 -21.063 1.00 56.84 194 LYS A N 1
ATOM 1577 C CA . LYS A 1 194 ? 5.406 2.223 -21.742 1.00 56.84 194 LYS A CA 1
ATOM 1578 C C . LYS A 1 194 ? 5.201 2.575 -23.212 1.00 56.84 194 LYS A C 1
ATOM 1580 O O . LYS A 1 194 ? 4.632 3.622 -23.514 1.00 56.84 194 LYS A O 1
ATOM 1585 N N . THR A 1 195 ? 5.705 1.732 -24.102 1.00 69.88 195 THR A N 1
ATOM 1586 C CA . THR A 1 195 ? 5.387 1.755 -25.536 1.00 69.88 195 THR A CA 1
ATOM 1587 C C . THR A 1 195 ? 4.428 0.606 -25.849 1.00 69.88 195 THR A C 1
ATOM 1589 O O . THR A 1 195 ? 4.091 -0.185 -24.965 1.00 69.88 195 THR A O 1
ATOM 1592 N N . ASP A 1 196 ? 3.998 0.483 -27.103 1.00 75.00 196 ASP A N 1
ATOM 1593 C CA . ASP A 1 196 ? 3.128 -0.620 -27.531 1.00 75.00 196 ASP A CA 1
ATOM 1594 C C . ASP A 1 196 ? 3.787 -2.001 -27.373 1.00 75.00 196 ASP A C 1
ATOM 1596 O O . ASP A 1 196 ? 3.093 -3.008 -27.265 1.00 75.00 196 ASP A O 1
ATOM 1600 N N . THR A 1 197 ? 5.120 -2.055 -27.314 1.00 79.44 197 THR A N 1
ATOM 1601 C CA . THR A 1 197 ? 5.903 -3.300 -27.328 1.00 79.44 197 THR A CA 1
ATOM 1602 C C . THR A 1 197 ? 6.734 -3.525 -26.072 1.00 79.44 197 THR A C 1
ATOM 1604 O O . THR A 1 197 ? 7.167 -4.647 -25.819 1.00 79.44 197 THR A O 1
ATOM 1607 N N . SER A 1 198 ? 6.994 -2.485 -25.278 1.00 79.31 198 SER A N 1
ATOM 1608 C CA . SER A 1 198 ? 7.981 -2.572 -24.205 1.00 79.31 198 SER A CA 1
ATOM 1609 C C . SER A 1 198 ? 7.603 -1.739 -22.995 1.00 79.31 198 SER A C 1
ATOM 1611 O O . SER A 1 198 ? 6.929 -0.708 -23.085 1.00 79.31 198 SER A O 1
ATOM 1613 N N . VAL A 1 199 ? 8.113 -2.164 -21.846 1.00 76.38 199 VAL A N 1
ATOM 1614 C CA . VAL A 1 199 ? 8.041 -1.395 -20.615 1.00 76.38 199 VAL A CA 1
ATOM 1615 C C . VAL A 1 199 ? 9.439 -1.054 -20.139 1.00 76.38 199 VAL A C 1
ATOM 1617 O O . VAL A 1 199 ? 10.281 -1.923 -19.951 1.00 76.38 199 VAL A O 1
ATOM 1620 N N . ILE A 1 200 ? 9.684 0.231 -19.933 1.00 81.00 200 ILE A N 1
ATOM 1621 C CA . ILE A 1 200 ? 10.967 0.757 -19.489 1.00 81.00 200 ILE A CA 1
ATOM 1622 C C . ILE A 1 200 ? 10.844 1.123 -18.021 1.00 81.00 200 ILE A C 1
ATOM 1624 O O . ILE A 1 200 ? 9.899 1.820 -17.647 1.00 81.00 200 ILE A O 1
ATOM 1628 N N . TYR A 1 201 ? 11.805 0.706 -17.202 1.00 77.38 201 TYR A N 1
ATOM 1629 C CA . TYR A 1 201 ? 11.842 1.007 -15.784 1.00 77.38 201 TYR A CA 1
ATOM 1630 C C . TYR A 1 201 ? 13.216 1.464 -15.306 1.00 77.38 201 TYR A C 1
ATOM 1632 O O . TYR A 1 201 ? 14.209 0.817 -15.611 1.00 77.38 201 TYR A O 1
ATOM 1640 N N . ASP A 1 202 ? 13.272 2.500 -14.473 1.00 80.00 202 ASP A N 1
ATOM 1641 C CA . ASP A 1 202 ? 14.477 2.852 -13.721 1.00 80.00 202 ASP A CA 1
ATOM 1642 C C . ASP A 1 202 ? 14.443 2.134 -12.370 1.00 80.00 202 ASP A C 1
ATOM 1644 O O . ASP A 1 202 ? 13.454 2.189 -11.627 1.00 80.00 202 ASP A O 1
ATOM 1648 N N . VAL A 1 203 ? 15.526 1.444 -12.034 1.00 74.38 203 VAL A N 1
ATOM 1649 C CA . VAL A 1 203 ? 15.643 0.672 -10.797 1.00 74.38 203 VAL A CA 1
ATOM 1650 C C . VAL A 1 203 ? 17.009 0.870 -10.153 1.00 74.38 203 VAL A C 1
ATOM 1652 O O . VAL A 1 203 ? 18.008 1.120 -10.822 1.00 74.38 203 VAL A O 1
ATOM 1655 N N . GLU A 1 204 ? 17.051 0.716 -8.834 1.00 81.69 204 GLU A N 1
ATOM 1656 C CA . GLU A 1 204 ? 18.292 0.443 -8.113 1.00 81.69 204 GLU A CA 1
ATOM 1657 C C . GLU A 1 204 ? 18.460 -1.076 -8.010 1.00 81.69 204 GLU A C 1
ATOM 1659 O O . GLU A 1 204 ? 17.550 -1.786 -7.571 1.00 81.69 204 GLU A O 1
ATOM 1664 N N . GLY A 1 205 ? 19.610 -1.577 -8.451 1.00 82.69 205 GLY A N 1
ATOM 1665 C CA . GLY A 1 205 ? 19.974 -2.987 -8.384 1.00 82.69 205 GLY A CA 1
ATOM 1666 C C . GLY A 1 205 ? 21.345 -3.170 -7.751 1.00 82.69 205 GLY A C 1
ATOM 1667 O O . GLY A 1 205 ? 22.220 -2.319 -7.893 1.00 82.69 205 GLY A O 1
ATOM 1668 N N . VAL A 1 206 ? 21.543 -4.291 -7.063 1.00 87.69 206 VAL A N 1
ATOM 1669 C CA . VAL A 1 206 ? 22.859 -4.688 -6.551 1.00 87.69 206 VAL A CA 1
ATOM 1670 C C . VAL A 1 206 ? 23.509 -5.608 -7.574 1.00 87.69 206 VAL A C 1
ATOM 1672 O O . VAL A 1 206 ? 22.961 -6.661 -7.891 1.00 87.69 206 VAL A O 1
ATOM 1675 N N . PHE A 1 207 ? 24.659 -5.214 -8.105 1.00 94.69 207 PHE A N 1
ATOM 1676 C CA . PHE A 1 207 ? 25.430 -6.020 -9.043 1.00 94.69 207 PHE A CA 1
ATOM 1677 C C . PHE A 1 207 ? 25.993 -7.268 -8.353 1.00 94.69 207 PHE A C 1
ATOM 1679 O O . PHE A 1 207 ? 26.545 -7.173 -7.259 1.00 94.69 207 PHE A O 1
ATOM 1686 N N . LEU A 1 208 ? 25.849 -8.436 -8.984 1.00 93.94 208 LEU A N 1
ATOM 1687 C CA . LEU A 1 208 ? 26.322 -9.725 -8.456 1.00 93.94 208 LEU A CA 1
ATOM 1688 C C . LEU A 1 208 ? 27.432 -10.355 -9.313 1.00 93.94 208 LEU A C 1
ATOM 1690 O O . LEU A 1 208 ? 28.012 -11.363 -8.914 1.00 93.94 208 LEU A O 1
ATOM 1694 N N . GLY A 1 209 ? 27.726 -9.783 -10.483 1.00 95.56 209 GLY A N 1
ATOM 1695 C CA . GLY A 1 209 ? 28.708 -10.301 -11.435 1.00 95.56 209 GLY A CA 1
ATOM 1696 C C . GLY A 1 209 ? 28.123 -10.557 -12.823 1.00 95.56 209 GLY A C 1
ATOM 1697 O O . GLY A 1 209 ? 26.909 -10.540 -13.032 1.00 95.56 209 GLY A O 1
ATOM 1698 N N . MET A 1 210 ? 29.001 -10.845 -13.781 1.00 96.19 210 MET A N 1
ATOM 1699 C CA . MET A 1 210 ? 28.600 -11.318 -15.108 1.00 96.19 210 MET A CA 1
ATOM 1700 C C . MET A 1 210 ? 28.154 -12.789 -15.033 1.00 96.19 210 MET A C 1
ATOM 1702 O O . MET A 1 210 ? 28.700 -13.574 -14.253 1.00 96.19 210 MET A O 1
ATOM 1706 N N . LYS A 1 211 ? 27.135 -13.159 -15.811 1.00 94.38 211 LYS A N 1
ATOM 1707 C CA . LYS A 1 211 ? 26.751 -14.559 -16.063 1.00 94.38 211 LYS A CA 1
ATOM 1708 C C . LYS A 1 211 ? 27.513 -15.118 -17.263 1.00 94.38 211 LYS A C 1
ATOM 1710 O O . LYS A 1 211 ? 27.986 -16.246 -17.213 1.00 94.38 211 LYS A O 1
ATOM 1715 N N . ASP A 1 212 ? 27.616 -14.307 -18.308 1.00 94.44 212 ASP A N 1
ATOM 1716 C CA . ASP A 1 212 ? 28.322 -14.566 -19.561 1.00 94.44 212 ASP A CA 1
ATOM 1717 C C . ASP A 1 212 ? 28.786 -13.221 -20.156 1.00 94.44 212 ASP A C 1
ATOM 1719 O O . ASP A 1 212 ? 28.778 -12.203 -19.460 1.00 94.44 212 ASP A O 1
ATOM 1723 N N . GLU A 1 213 ? 29.244 -13.197 -21.409 1.00 91.50 213 GLU A N 1
ATOM 1724 C CA . GLU A 1 213 ? 29.844 -12.000 -22.011 1.00 91.50 213 GLU A CA 1
ATOM 1725 C C . GLU A 1 213 ? 28.895 -10.800 -22.122 1.00 91.50 213 GLU A C 1
ATOM 1727 O O . GLU A 1 213 ? 29.375 -9.662 -22.082 1.00 91.50 213 GLU A O 1
ATOM 1732 N N . GLU A 1 214 ? 27.585 -11.048 -22.224 1.00 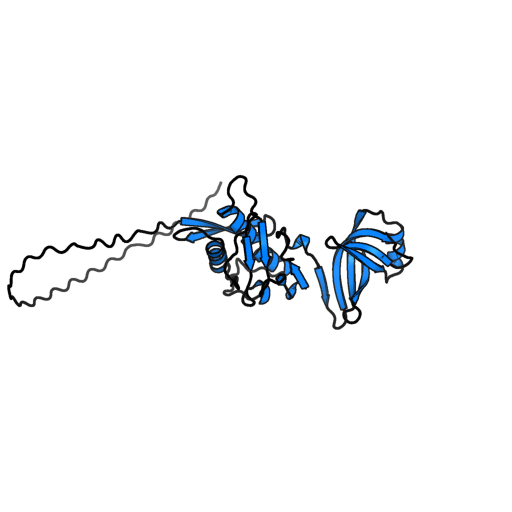93.94 214 GLU A N 1
ATOM 1733 C CA . GLU A 1 214 ? 26.559 -10.023 -22.453 1.00 93.94 214 GLU A CA 1
ATOM 1734 C C . GLU A 1 214 ? 25.490 -9.963 -21.358 1.00 93.94 214 GLU A C 1
ATOM 1736 O O . GLU A 1 214 ? 24.691 -9.028 -21.324 1.00 93.94 214 GLU A O 1
ATOM 1741 N N . THR A 1 215 ? 25.464 -10.930 -20.445 1.00 94.62 215 THR A N 1
ATOM 1742 C CA . THR A 1 215 ? 24.425 -11.042 -19.422 1.00 94.62 215 THR A CA 1
ATOM 1743 C C . THR A 1 215 ? 24.978 -10.727 -18.043 1.00 94.62 215 THR A C 1
ATOM 1745 O O . THR A 1 215 ? 25.940 -11.338 -17.574 1.00 94.62 215 THR A O 1
ATOM 1748 N N . VAL A 1 216 ? 24.314 -9.811 -17.342 1.00 95.00 216 VAL A N 1
ATOM 1749 C CA . VAL A 1 216 ? 24.633 -9.436 -15.964 1.00 95.00 216 VAL A CA 1
ATOM 1750 C C . VAL A 1 216 ? 23.663 -10.075 -14.975 1.00 95.00 216 VAL A C 1
ATOM 1752 O O . VAL A 1 216 ? 22.461 -10.150 -15.233 1.00 95.00 216 VAL A O 1
ATOM 1755 N N . ARG A 1 217 ? 24.170 -10.504 -13.815 1.00 96.06 217 ARG A N 1
ATOM 1756 C CA . ARG A 1 217 ? 23.355 -10.892 -12.659 1.00 96.06 217 ARG A CA 1
ATOM 1757 C C . ARG A 1 217 ? 23.241 -9.728 -11.697 1.00 96.06 217 ARG A C 1
ATOM 1759 O O . ARG A 1 217 ? 24.243 -9.136 -11.289 1.00 96.06 217 ARG A O 1
ATOM 1766 N N . MET A 1 218 ? 22.013 -9.412 -11.313 1.00 93.19 218 MET A N 1
ATOM 1767 C CA . MET A 1 218 ? 21.738 -8.349 -10.359 1.00 93.19 218 MET A CA 1
ATOM 1768 C C . MET A 1 218 ? 20.627 -8.763 -9.410 1.00 93.19 218 MET A C 1
ATOM 1770 O O . MET A 1 218 ? 19.656 -9.403 -9.810 1.00 93.19 218 MET A O 1
ATOM 1774 N N . LYS A 1 219 ? 20.738 -8.329 -8.156 1.00 84.81 219 LYS A N 1
ATOM 1775 C CA . LYS A 1 219 ? 19.634 -8.361 -7.209 1.00 84.81 219 LYS A CA 1
ATOM 1776 C C . LYS A 1 219 ? 18.805 -7.096 -7.385 1.00 84.81 219 LYS A C 1
ATOM 1778 O O . LYS A 1 219 ? 19.224 -6.014 -6.977 1.00 84.81 219 LYS A O 1
ATOM 1783 N N . VAL A 1 220 ? 17.635 -7.228 -7.994 1.00 76.88 220 VAL A N 1
ATOM 1784 C CA . VAL A 1 220 ? 16.683 -6.134 -8.222 1.00 76.88 220 VAL A CA 1
ATOM 1785 C C . VAL A 1 220 ? 15.409 -6.488 -7.467 1.00 76.88 220 VAL A C 1
ATOM 1787 O O . VAL A 1 220 ? 14.916 -7.604 -7.582 1.00 76.88 220 VAL A O 1
ATOM 1790 N N . ARG A 1 221 ? 14.891 -5.568 -6.640 1.00 68.62 221 ARG A N 1
ATOM 1791 C CA . ARG A 1 221 ? 13.717 -5.815 -5.766 1.00 68.62 221 ARG A CA 1
ATOM 1792 C C . ARG A 1 221 ? 13.872 -7.028 -4.834 1.00 68.62 221 ARG A C 1
ATOM 1794 O O . ARG A 1 221 ? 12.905 -7.699 -4.503 1.00 68.62 221 ARG A O 1
ATOM 1801 N N . GLY A 1 222 ? 15.100 -7.310 -4.402 1.00 62.75 222 GLY A N 1
ATOM 1802 C CA . GLY A 1 222 ? 15.378 -8.417 -3.486 1.00 62.75 222 GLY A CA 1
ATOM 1803 C C . GLY A 1 222 ? 15.515 -9.790 -4.150 1.00 62.75 222 GLY A C 1
ATOM 1804 O O . GLY A 1 222 ? 15.909 -10.729 -3.462 1.00 62.75 222 GLY A O 1
ATOM 1805 N N . GLU A 1 223 ? 15.292 -9.893 -5.459 1.00 67.31 223 GLU A N 1
ATOM 1806 C CA . GLU A 1 223 ? 15.423 -11.130 -6.230 1.00 67.31 223 GLU A CA 1
ATOM 1807 C C . GLU A 1 223 ? 16.647 -11.080 -7.146 1.00 67.31 223 GLU A C 1
ATOM 1809 O O . GLU A 1 223 ? 16.915 -10.057 -7.778 1.00 67.31 223 GLU A O 1
ATOM 1814 N N . GLU A 1 224 ? 17.391 -12.184 -7.224 1.00 88.12 224 GLU A N 1
ATOM 1815 C CA . GLU A 1 224 ? 18.456 -12.352 -8.214 1.00 88.12 224 GLU A CA 1
ATOM 1816 C C . GLU A 1 224 ? 17.836 -12.620 -9.587 1.00 88.12 224 GLU A C 1
ATOM 1818 O O . GLU A 1 224 ? 17.073 -13.566 -9.770 1.00 88.12 224 GLU A O 1
ATOM 1823 N N . GLN A 1 225 ? 18.161 -11.767 -10.554 1.00 85.50 225 GLN A N 1
ATOM 1824 C CA . GLN A 1 225 ? 17.696 -11.870 -11.932 1.00 85.50 225 GLN A CA 1
ATOM 1825 C C . GLN A 1 225 ? 18.870 -11.642 -12.892 1.00 85.50 225 GLN A C 1
ATOM 1827 O O . GLN A 1 225 ? 19.882 -11.030 -12.539 1.00 85.50 225 GLN A O 1
ATOM 1832 N N . SER A 1 226 ? 18.740 -12.168 -14.110 1.00 92.81 226 SER A N 1
ATOM 1833 C CA . SER A 1 226 ? 19.707 -11.977 -15.194 1.00 92.81 226 SER A CA 1
ATOM 1834 C C . SER A 1 226 ? 19.148 -11.015 -16.233 1.00 92.81 226 SER A C 1
ATOM 1836 O O . SER A 1 226 ? 17.978 -11.119 -16.594 1.00 92.81 226 SER A O 1
ATOM 1838 N N . TYR A 1 227 ? 19.992 -10.114 -16.725 1.00 92.62 227 TYR A N 1
ATOM 1839 C CA . TYR A 1 227 ? 19.624 -9.105 -17.712 1.00 92.62 227 TYR A CA 1
ATOM 1840 C C . TYR A 1 227 ? 20.657 -9.085 -18.828 1.00 92.62 227 TYR A C 1
ATOM 1842 O O . TYR A 1 227 ? 21.855 -9.001 -18.550 1.00 92.62 227 TYR A O 1
ATOM 1850 N N . ARG A 1 228 ? 20.216 -9.128 -20.086 1.00 93.12 228 ARG A N 1
ATOM 1851 C CA . ARG A 1 228 ? 21.121 -8.912 -21.221 1.00 93.12 228 ARG A CA 1
ATOM 1852 C C . ARG A 1 228 ? 21.461 -7.423 -21.305 1.00 93.12 228 ARG A C 1
ATOM 1854 O O . ARG A 1 228 ? 20.603 -6.563 -21.113 1.00 93.12 228 ARG A O 1
ATO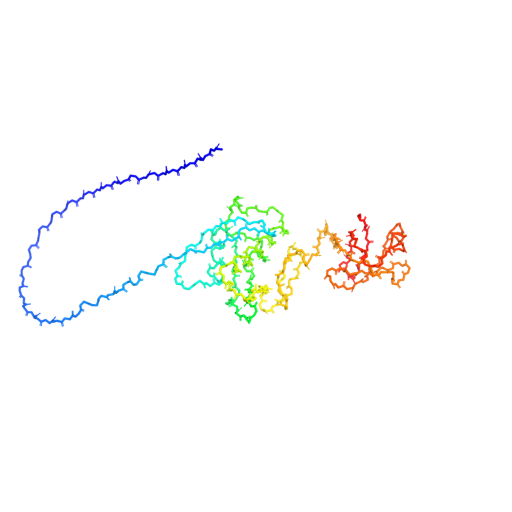M 1861 N N . VAL A 1 229 ? 22.714 -7.094 -21.581 1.00 91.00 229 VAL A N 1
ATOM 1862 C CA . VAL A 1 229 ? 23.198 -5.719 -21.722 1.00 91.00 229 VAL A CA 1
ATOM 1863 C C . VAL A 1 229 ? 23.287 -5.400 -23.210 1.00 91.00 229 VAL A C 1
ATOM 1865 O O . VAL A 1 229 ? 24.198 -5.849 -23.895 1.00 91.00 229 VAL A O 1
ATOM 1868 N N . THR A 1 230 ? 22.331 -4.633 -23.730 1.00 76.31 230 THR A N 1
ATOM 1869 C CA . THR A 1 230 ? 22.192 -4.433 -25.185 1.00 76.31 230 THR A CA 1
ATOM 1870 C C . THR A 1 230 ? 23.119 -3.392 -25.778 1.00 76.31 230 THR A C 1
ATOM 1872 O O . THR A 1 230 ? 23.384 -3.424 -26.975 1.00 76.31 230 THR A O 1
ATOM 1875 N N . TYR A 1 231 ? 23.612 -2.455 -24.973 1.00 82.69 231 TYR A N 1
ATOM 1876 C CA . TYR A 1 231 ? 24.527 -1.431 -25.456 1.00 82.69 231 TYR A CA 1
ATOM 1877 C C . TYR A 1 231 ? 25.968 -1.841 -25.143 1.00 82.69 231 TYR A C 1
ATOM 1879 O O . TYR A 1 231 ? 26.339 -1.826 -23.966 1.00 82.69 231 TYR A O 1
ATOM 1887 N N . PRO A 1 232 ? 26.819 -2.109 -26.157 1.00 82.81 232 PRO A N 1
ATOM 1888 C CA . PRO A 1 232 ? 28.197 -2.559 -25.938 1.00 82.81 232 PRO A CA 1
ATOM 1889 C C . PRO A 1 232 ? 29.011 -1.626 -25.037 1.00 82.81 232 PRO A C 1
ATOM 1891 O O . PRO A 1 232 ? 29.841 -2.079 -24.258 1.00 82.81 232 PRO A O 1
ATOM 1894 N N . LYS A 1 233 ? 28.714 -0.319 -25.062 1.00 87.62 233 LYS A N 1
ATOM 1895 C CA . LYS A 1 233 ? 29.342 0.688 -24.190 1.00 87.62 233 LYS A CA 1
ATOM 1896 C C . LYS A 1 233 ? 29.085 0.489 -22.689 1.00 87.62 233 LYS A C 1
ATOM 1898 O O . LYS A 1 233 ? 29.817 1.048 -21.882 1.00 87.62 233 LYS A O 1
ATOM 1903 N N . LEU A 1 234 ? 28.053 -0.264 -22.305 1.00 88.81 234 LEU A N 1
ATOM 1904 C CA . LEU A 1 234 ? 27.736 -0.553 -20.903 1.00 88.81 234 LEU A CA 1
ATOM 1905 C C . LEU A 1 234 ? 28.485 -1.789 -20.382 1.00 88.81 234 LEU A C 1
ATOM 1907 O O . LEU A 1 234 ? 28.720 -1.891 -19.180 1.00 88.81 234 LEU A O 1
ATOM 1911 N N . LEU A 1 235 ? 28.894 -2.710 -21.263 1.00 90.94 235 LEU A N 1
ATOM 1912 C CA . LEU A 1 235 ? 29.570 -3.952 -20.871 1.00 90.94 235 LEU A CA 1
ATOM 1913 C C . LEU A 1 235 ? 30.869 -3.721 -20.085 1.00 90.94 235 LEU A C 1
ATOM 1915 O O . LEU A 1 235 ? 31.039 -4.383 -19.062 1.00 90.94 235 LEU A O 1
ATOM 1919 N N . PRO A 1 236 ? 31.768 -2.789 -20.470 1.00 91.19 236 PRO A N 1
ATOM 1920 C CA . PRO A 1 236 ? 32.972 -2.517 -19.686 1.00 91.19 236 PRO A CA 1
ATOM 1921 C C . PRO A 1 236 ? 32.673 -2.065 -18.253 1.00 91.19 236 PRO A C 1
ATOM 1923 O O . PRO A 1 236 ? 33.407 -2.426 -17.339 1.00 91.19 236 PRO A O 1
ATOM 1926 N N . ILE A 1 237 ? 31.575 -1.328 -18.044 1.00 90.06 237 ILE A N 1
ATOM 1927 C CA . ILE A 1 237 ? 31.171 -0.829 -16.722 1.00 90.06 237 ILE A CA 1
ATOM 1928 C C . ILE A 1 237 ? 30.798 -2.003 -15.812 1.00 90.06 237 ILE A C 1
ATOM 1930 O O . ILE A 1 237 ? 31.238 -2.056 -14.668 1.00 90.06 237 ILE A O 1
ATOM 1934 N N . PHE A 1 238 ? 30.040 -2.975 -16.327 1.00 92.12 238 PHE A N 1
ATOM 1935 C CA . PHE A 1 238 ? 29.697 -4.180 -15.571 1.00 92.12 238 PHE A CA 1
ATOM 1936 C C . PHE A 1 238 ? 30.887 -5.128 -15.393 1.00 92.12 238 PHE A C 1
ATOM 1938 O O . PHE A 1 238 ? 31.066 -5.670 -14.308 1.00 92.12 238 PHE A O 1
ATOM 1945 N N . LYS A 1 239 ? 31.742 -5.294 -16.411 1.00 91.31 239 LYS A N 1
ATOM 1946 C CA . LYS A 1 239 ? 32.948 -6.138 -16.318 1.00 91.31 239 LYS A CA 1
ATOM 1947 C C . LYS A 1 239 ? 33.960 -5.617 -15.289 1.00 91.31 239 LYS A C 1
ATOM 1949 O O . LYS A 1 239 ? 34.676 -6.418 -14.701 1.00 91.31 239 LYS A O 1
ATOM 1954 N N . ALA A 1 240 ? 33.995 -4.305 -15.058 1.00 91.12 240 ALA A N 1
ATOM 1955 C CA . ALA A 1 240 ? 34.811 -3.671 -14.021 1.00 91.12 240 ALA A CA 1
ATOM 1956 C C . ALA A 1 240 ? 34.090 -3.515 -12.664 1.00 91.12 240 ALA A C 1
ATOM 1958 O O . ALA A 1 240 ? 34.694 -3.041 -11.703 1.00 91.12 240 ALA A O 1
ATOM 1959 N N . GLY A 1 241 ? 32.800 -3.861 -12.583 1.00 87.69 241 GLY A N 1
ATOM 1960 C CA . GLY A 1 241 ? 31.980 -3.678 -11.388 1.00 87.69 241 GLY A CA 1
ATOM 1961 C C . GLY A 1 241 ? 32.347 -4.643 -10.261 1.00 87.69 241 GLY A C 1
ATOM 1962 O O . GLY A 1 241 ? 32.721 -5.792 -10.498 1.00 87.69 241 GLY A O 1
ATOM 1963 N N . ASN A 1 242 ? 32.183 -4.196 -9.014 1.00 91.56 242 ASN A N 1
ATOM 1964 C CA . ASN A 1 242 ? 32.393 -5.044 -7.840 1.00 91.56 242 ASN A CA 1
ATOM 1965 C C . ASN A 1 242 ? 31.075 -5.663 -7.378 1.00 91.56 242 ASN A C 1
ATOM 1967 O O . ASN A 1 242 ? 30.067 -4.966 -7.247 1.00 91.56 242 ASN A O 1
ATOM 1971 N N . SER A 1 243 ? 31.077 -6.964 -7.078 1.00 93.44 243 SER A N 1
ATOM 1972 C CA . SER A 1 243 ? 29.903 -7.617 -6.485 1.00 93.44 243 SER A CA 1
ATOM 1973 C C . SER A 1 243 ? 29.482 -6.904 -5.194 1.00 93.44 243 SER A C 1
ATOM 1975 O O . SER A 1 243 ? 30.322 -6.530 -4.376 1.00 93.44 243 SER A O 1
ATOM 1977 N N . GLY A 1 244 ? 28.181 -6.678 -5.025 1.00 84.31 244 GLY A N 1
ATOM 1978 C CA . GLY A 1 244 ? 27.615 -5.889 -3.930 1.00 84.31 244 GLY A CA 1
ATOM 1979 C C . GLY A 1 244 ? 27.466 -4.393 -4.236 1.00 84.31 244 GLY A C 1
ATOM 1980 O O . GLY A 1 244 ? 26.807 -3.683 -3.474 1.00 84.31 244 GLY A O 1
ATOM 1981 N N . GLN A 1 245 ? 28.008 -3.898 -5.353 1.00 87.94 245 GLN A N 1
ATOM 1982 C CA . GLN A 1 245 ? 27.843 -2.505 -5.765 1.00 87.94 245 GLN A CA 1
ATOM 1983 C C . GLN A 1 245 ? 26.380 -2.204 -6.107 1.00 87.94 245 GLN A C 1
ATOM 1985 O O . GLN A 1 245 ? 25.761 -2.885 -6.924 1.00 87.94 245 GLN A O 1
ATOM 1990 N N . THR A 1 246 ? 25.828 -1.149 -5.507 1.00 84.31 246 THR A N 1
ATOM 1991 C CA . THR A 1 246 ? 24.501 -0.640 -5.878 1.00 84.31 246 THR A CA 1
ATOM 1992 C C . THR A 1 246 ? 24.620 0.251 -7.109 1.00 84.31 246 THR A C 1
ATOM 1994 O O . THR A 1 246 ? 25.463 1.145 -7.153 1.00 84.31 246 THR A O 1
ATOM 1997 N N . MET A 1 247 ? 23.772 0.012 -8.104 1.00 87.75 247 MET A N 1
ATOM 1998 C CA . MET A 1 247 ? 23.756 0.725 -9.376 1.00 87.75 247 MET A CA 1
ATOM 1999 C C . MET A 1 247 ? 22.337 1.183 -9.697 1.00 87.75 247 MET A C 1
ATOM 2001 O O . MET A 1 247 ? 21.381 0.417 -9.557 1.00 87.75 247 MET A O 1
ATOM 2005 N N . LYS A 1 248 ? 22.203 2.424 -10.165 1.00 84.75 248 LYS A N 1
ATOM 2006 C CA . LYS A 1 248 ? 20.971 2.913 -10.785 1.00 84.75 248 LYS A CA 1
ATOM 2007 C C . LYS A 1 248 ? 21.017 2.566 -12.263 1.00 84.75 248 LYS A C 1
ATOM 2009 O O . LYS A 1 248 ? 21.933 2.984 -12.967 1.00 84.75 248 LYS A O 1
ATOM 2014 N N . ILE A 1 249 ? 20.037 1.806 -12.728 1.00 87.44 249 ILE A N 1
ATOM 2015 C CA . ILE A 1 249 ? 19.977 1.322 -14.105 1.00 87.44 249 ILE A CA 1
ATOM 2016 C C . ILE A 1 249 ? 18.582 1.501 -14.685 1.00 87.44 249 ILE A C 1
ATOM 2018 O O . ILE A 1 249 ? 17.598 1.592 -13.955 1.00 87.44 249 ILE A O 1
ATOM 2022 N N . GLN A 1 250 ? 18.505 1.506 -16.007 1.00 88.31 250 GLN A N 1
ATOM 2023 C CA . GLN A 1 250 ? 17.257 1.386 -16.738 1.00 88.31 250 GLN A CA 1
ATOM 2024 C C . GLN A 1 250 ? 17.145 -0.018 -17.324 1.00 88.31 250 GLN A C 1
ATOM 2026 O O . GLN A 1 250 ? 18.081 -0.499 -17.965 1.00 88.31 250 GLN A O 1
ATOM 2031 N N . ILE A 1 251 ? 15.994 -0.648 -17.118 1.00 88.31 251 ILE A N 1
ATOM 2032 C CA . ILE A 1 251 ? 15.625 -1.943 -17.675 1.00 88.31 251 ILE A CA 1
ATOM 2033 C C . ILE A 1 251 ? 14.517 -1.727 -18.699 1.00 88.31 251 ILE A C 1
ATOM 2035 O O . ILE A 1 251 ? 13.519 -1.087 -18.389 1.00 88.31 251 ILE A O 1
ATOM 2039 N N . THR A 1 252 ? 14.661 -2.291 -19.890 1.00 87.44 252 THR A N 1
ATOM 2040 C CA . THR A 1 252 ? 13.577 -2.416 -20.869 1.00 87.44 252 THR A CA 1
ATOM 2041 C C . THR A 1 252 ? 13.127 -3.867 -20.916 1.00 87.44 252 THR A C 1
ATOM 2043 O O . THR A 1 252 ? 13.943 -4.753 -21.138 1.00 87.44 252 THR A O 1
ATOM 2046 N N . GLU A 1 253 ? 11.847 -4.103 -20.673 1.00 86.19 253 GLU A N 1
ATOM 2047 C CA . GLU A 1 253 ? 11.195 -5.404 -20.764 1.00 86.19 253 GLU A CA 1
ATOM 2048 C C . GLU A 1 253 ? 10.370 -5.458 -22.047 1.00 86.19 253 GLU A C 1
ATOM 2050 O O . GLU A 1 253 ? 9.482 -4.627 -22.254 1.00 86.19 253 GLU A O 1
ATOM 2055 N N . ASP A 1 254 ? 10.676 -6.413 -22.917 1.00 83.94 254 ASP A N 1
ATOM 2056 C CA . ASP A 1 254 ? 9.864 -6.711 -24.090 1.00 83.94 254 ASP A CA 1
ATOM 2057 C C . ASP A 1 254 ? 8.592 -7.454 -23.654 1.00 83.94 254 ASP A C 1
ATOM 2059 O O . ASP A 1 254 ? 8.656 -8.478 -22.977 1.00 83.94 254 ASP A O 1
ATOM 2063 N N . MET A 1 255 ? 7.416 -6.932 -24.008 1.00 75.19 255 MET A N 1
ATOM 2064 C CA . MET A 1 255 ? 6.146 -7.488 -23.527 1.00 75.19 255 MET A CA 1
ATOM 2065 C C . MET A 1 255 ? 5.730 -8.781 -24.237 1.00 75.19 255 MET A C 1
ATOM 2067 O O . MET A 1 255 ? 4.891 -9.505 -23.705 1.00 75.19 255 MET A O 1
ATOM 2071 N N . ALA A 1 256 ? 6.262 -9.062 -25.430 1.00 75.88 256 ALA A N 1
ATOM 2072 C CA . ALA A 1 256 ? 5.925 -10.266 -26.186 1.00 75.88 256 ALA A CA 1
ATOM 2073 C C . ALA A 1 256 ? 6.746 -11.472 -25.711 1.00 75.88 256 ALA A C 1
ATOM 2075 O O . ALA A 1 256 ? 6.236 -12.589 -25.644 1.00 75.88 256 ALA A O 1
ATOM 2076 N N . THR A 1 257 ? 8.011 -11.238 -25.369 1.00 83.19 257 THR A N 1
ATOM 2077 C CA . THR A 1 257 ? 8.985 -12.281 -25.019 1.00 83.19 257 THR A CA 1
ATOM 2078 C C . THR A 1 257 ? 9.294 -12.347 -23.524 1.00 83.19 257 THR A C 1
ATOM 2080 O O . THR A 1 257 ? 9.775 -13.373 -23.046 1.00 83.19 257 THR A O 1
ATOM 2083 N N . GLY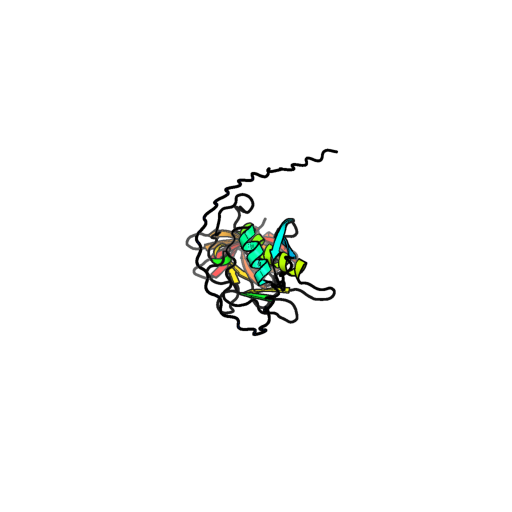 A 1 258 ? 9.030 -11.272 -22.773 1.00 76.06 258 GLY A N 1
ATOM 2084 C CA . GLY A 1 258 ? 9.438 -11.126 -21.373 1.00 76.06 258 GLY A CA 1
ATOM 2085 C C . GLY A 1 258 ? 10.942 -10.896 -21.191 1.00 76.06 258 GLY A C 1
ATOM 2086 O O . GLY A 1 258 ? 11.434 -10.935 -20.060 1.00 76.06 258 GLY A O 1
ATOM 2087 N N . GLU A 1 259 ? 11.695 -10.686 -22.276 1.00 84.25 259 GLU A N 1
ATOM 2088 C CA . GLU A 1 259 ? 13.132 -10.432 -22.208 1.00 84.25 259 GLU A CA 1
ATOM 2089 C C . GLU A 1 259 ? 13.407 -9.088 -21.522 1.00 84.25 259 GLU A C 1
ATOM 2091 O O . GLU A 1 259 ? 12.778 -8.077 -21.832 1.00 84.25 259 GLU A O 1
ATOM 2096 N N . LYS A 1 260 ? 14.367 -9.071 -20.589 1.00 86.25 260 LYS A N 1
ATOM 2097 C CA . LYS A 1 260 ? 14.741 -7.876 -19.826 1.00 86.25 260 LYS A CA 1
ATOM 2098 C C . LYS A 1 260 ? 16.161 -7.442 -20.147 1.00 86.25 260 LYS A C 1
ATOM 2100 O O . LYS A 1 260 ? 17.121 -8.198 -19.978 1.00 86.25 260 LYS A O 1
ATOM 2105 N N . LEU A 1 261 ? 16.284 -6.185 -20.545 1.00 91.38 261 LEU A N 1
ATOM 2106 C CA . LEU A 1 261 ? 17.497 -5.610 -21.101 1.00 91.38 261 LEU A CA 1
ATOM 2107 C C . LEU A 1 261 ? 17.964 -4.434 -20.254 1.00 91.38 261 LEU A C 1
ATOM 2109 O O . LEU A 1 261 ? 17.174 -3.530 -19.994 1.00 91.38 261 LEU A O 1
ATOM 2113 N N . VAL A 1 262 ? 19.242 -4.381 -19.881 1.00 91.12 262 VAL A N 1
ATOM 2114 C CA . VAL A 1 262 ? 19.815 -3.149 -19.322 1.00 91.12 262 VAL A CA 1
ATOM 2115 C C . VAL A 1 262 ? 20.112 -2.184 -20.460 1.00 91.12 262 VAL A C 1
ATOM 2117 O O . VAL A 1 262 ? 21.000 -2.424 -21.279 1.00 91.12 262 VAL A O 1
ATOM 2120 N N . THR A 1 263 ? 19.390 -1.068 -20.489 1.00 88.81 263 THR A N 1
ATOM 2121 C CA . THR A 1 263 ? 19.493 -0.066 -21.556 1.00 88.81 263 THR A CA 1
ATOM 2122 C C . THR A 1 263 ? 20.242 1.196 -21.140 1.00 88.81 263 THR A C 1
ATOM 2124 O O . THR A 1 263 ? 20.686 1.958 -22.000 1.00 88.81 263 THR A O 1
ATOM 2127 N N . LYS A 1 264 ? 20.426 1.428 -19.836 1.00 86.25 264 LYS A N 1
ATOM 2128 C CA . LYS A 1 264 ? 21.153 2.591 -19.308 1.00 86.25 264 LYS A CA 1
ATOM 2129 C C . LYS A 1 264 ? 21.705 2.317 -17.910 1.00 86.25 264 LYS A C 1
ATOM 2131 O O . LYS A 1 264 ? 21.096 1.578 -17.143 1.00 86.25 264 LYS A O 1
ATOM 2136 N N . ILE A 1 265 ? 22.817 2.963 -17.578 1.00 84.00 265 ILE A N 1
ATOM 2137 C CA . ILE A 1 265 ? 23.344 3.117 -16.214 1.00 84.00 265 ILE A CA 1
ATOM 2138 C C . ILE A 1 265 ? 23.397 4.628 -15.934 1.00 84.00 265 ILE A C 1
ATOM 2140 O O . ILE A 1 265 ? 23.675 5.397 -16.861 1.00 84.00 265 ILE A O 1
ATOM 2144 N N . TYR A 1 266 ? 23.070 5.042 -14.710 1.00 77.94 266 TYR A N 1
ATOM 2145 C CA . TYR A 1 266 ? 23.090 6.439 -14.257 1.00 77.94 266 TYR A CA 1
ATOM 2146 C C . TYR A 1 266 ? 24.336 6.769 -13.445 1.00 77.94 266 TYR A C 1
ATOM 2148 O O . TYR A 1 266 ? 24.773 5.890 -12.667 1.00 77.94 266 TYR A O 1
#

Foldseek 3Di:
DDDDDDDDDDDDDDDDDDDDDDDDDDDDDDDDDDDDDPPPPPPPQDWDKAWFFFFADPPTDTDIDIDGDDDDLVSNLVRVCVVQQWAQAFQDDWDADQQAIETEGECRGCLNVVDGNDDDPVNDDPDPLRNNQRSVRRSQVRCCVGPPDPPGHHFYFYAYHPRHFRQSPVQRWTGHRPDGDPTCLLTDFAFPDDDPWKTKGKFKWFWAAAPDQFKTWTQTSNDTDIAGEPDPVCSVVRNPDDGRDIWTFMWMAGPVPRHIHTDDTD